Protein AF-A0A947CSK5-F1 (afdb_monomer_lite)

pLDDT: mean 90.1, std 14.59, range [31.58, 98.69]

Structure (mmCIF, N/CA/C/O backbone):
data_AF-A0A947CSK5-F1
#
_entry.id   AF-A0A947CSK5-F1
#
loop_
_atom_site.group_PDB
_atom_site.id
_atom_site.type_symbol
_atom_site.label_atom_id
_atom_site.label_alt_id
_atom_site.label_comp_id
_atom_site.label_asym_id
_atom_site.label_entity_id
_atom_site.label_seq_id
_atom_site.pdbx_PDB_ins_code
_atom_site.Cartn_x
_atom_site.Cartn_y
_atom_site.Cartn_z
_atom_site.occupancy
_atom_site.B_iso_or_equiv
_atom_site.auth_seq_id
_atom_site.auth_comp_id
_atom_site.auth_asym_id
_atom_site.auth_atom_id
_atom_site.pdbx_PDB_model_num
ATOM 1 N N . MET A 1 1 ? 45.688 -22.185 3.862 1.00 49.47 1 MET A N 1
ATOM 2 C CA . MET A 1 1 ? 44.281 -22.221 4.344 1.00 49.47 1 MET A CA 1
ATOM 3 C C . MET A 1 1 ? 43.310 -21.246 3.648 1.00 49.47 1 MET A C 1
ATOM 5 O O . MET A 1 1 ? 42.106 -21.455 3.750 1.00 49.47 1 MET A O 1
ATOM 9 N N . ALA A 1 2 ? 43.760 -20.241 2.880 1.00 45.66 2 ALA A N 1
ATOM 10 C CA . ALA A 1 2 ? 42.870 -19.258 2.234 1.00 45.66 2 ALA A CA 1
ATOM 11 C C . ALA A 1 2 ? 42.032 -19.797 1.045 1.00 45.66 2 ALA A C 1
ATOM 13 O O . ALA A 1 2 ? 40.888 -19.387 0.854 1.00 45.66 2 ALA A O 1
ATOM 14 N N . ARG A 1 3 ? 42.534 -20.786 0.287 1.00 40.56 3 ARG A N 1
ATOM 15 C CA . ARG A 1 3 ? 41.836 -21.337 -0.898 1.00 40.56 3 ARG A CA 1
ATOM 16 C C . ARG A 1 3 ? 40.578 -22.167 -0.572 1.00 40.56 3 ARG A C 1
ATOM 18 O O . ARG A 1 3 ? 39.628 -22.161 -1.351 1.00 40.56 3 ARG A O 1
ATOM 25 N N . LYS A 1 4 ? 40.496 -22.798 0.611 1.00 42.91 4 LYS A N 1
ATOM 26 C CA . LYS A 1 4 ? 39.301 -23.560 1.049 1.00 42.91 4 LYS A CA 1
ATOM 27 C C . LYS A 1 4 ? 38.120 -22.659 1.460 1.00 42.91 4 LYS A C 1
ATOM 29 O O . LYS A 1 4 ? 36.971 -23.075 1.326 1.00 42.91 4 LYS A O 1
ATOM 34 N N . ARG A 1 5 ? 38.365 -21.412 1.895 1.00 40.59 5 ARG A N 1
ATOM 35 C CA . ARG A 1 5 ? 37.300 -20.448 2.257 1.00 40.59 5 ARG A CA 1
ATOM 36 C C . ARG A 1 5 ? 36.593 -19.852 1.032 1.00 40.59 5 ARG A C 1
ATOM 38 O O . ARG A 1 5 ? 35.380 -19.660 1.075 1.00 40.59 5 ARG A O 1
ATOM 45 N N . VAL A 1 6 ? 37.304 -19.650 -0.079 1.00 44.59 6 VAL A N 1
ATOM 46 C CA . VAL A 1 6 ? 36.720 -19.116 -1.327 1.00 44.59 6 VAL A CA 1
ATOM 47 C C . VAL A 1 6 ? 35.801 -20.145 -2.005 1.00 44.59 6 VAL A C 1
ATOM 49 O O . VAL A 1 6 ? 34.700 -19.803 -2.438 1.00 44.59 6 VAL A O 1
ATOM 52 N N . ALA A 1 7 ? 36.176 -21.430 -1.995 1.00 39.31 7 ALA A N 1
ATOM 53 C CA . ALA A 1 7 ? 35.342 -22.510 -2.533 1.00 39.31 7 ALA A CA 1
ATOM 54 C C . ALA A 1 7 ? 34.037 -22.718 -1.735 1.00 39.31 7 ALA A C 1
ATOM 56 O O . ALA A 1 7 ? 32.983 -22.988 -2.315 1.00 39.31 7 ALA A O 1
ATOM 57 N N . ARG A 1 8 ? 34.069 -22.518 -0.408 1.00 36.59 8 ARG A N 1
ATOM 58 C CA . ARG A 1 8 ? 32.885 -22.640 0.463 1.00 36.59 8 ARG A CA 1
ATOM 59 C C . ARG A 1 8 ? 31.902 -21.472 0.275 1.00 36.59 8 ARG A C 1
ATOM 61 O O . ARG A 1 8 ? 30.696 -21.695 0.296 1.00 36.59 8 ARG A O 1
ATOM 68 N N . LYS A 1 9 ? 32.398 -20.263 -0.032 1.00 35.91 9 LYS A N 1
ATOM 69 C CA . LYS A 1 9 ? 31.566 -19.083 -0.353 1.00 35.91 9 LYS A CA 1
ATOM 70 C C . LYS A 1 9 ? 30.902 -19.188 -1.739 1.00 35.91 9 LYS A C 1
ATOM 72 O O . LYS A 1 9 ? 29.755 -18.781 -1.894 1.00 35.91 9 LYS A O 1
ATOM 77 N N . LYS A 1 10 ? 31.562 -19.827 -2.720 1.00 35.56 10 LYS A N 1
ATOM 78 C CA . LYS A 1 10 ? 30.965 -20.144 -4.038 1.00 35.56 10 LYS A CA 1
ATOM 79 C C . LYS A 1 10 ? 29.909 -21.262 -3.972 1.00 35.56 10 LYS A C 1
ATOM 81 O O . LYS A 1 10 ? 28.948 -21.223 -4.731 1.00 35.56 10 LYS A O 1
ATOM 86 N N . ARG A 1 11 ? 30.033 -22.218 -3.038 1.00 31.58 11 ARG A N 1
ATOM 87 C CA . ARG A 1 11 ? 29.024 -23.276 -2.805 1.00 31.58 11 ARG A CA 1
ATOM 88 C C . ARG A 1 11 ? 27.801 -22.807 -2.004 1.00 31.58 11 ARG A C 1
ATOM 90 O O . ARG A 1 11 ? 26.725 -23.359 -2.199 1.00 31.58 11 ARG A O 1
ATOM 97 N N . ALA A 1 12 ? 27.936 -21.775 -1.167 1.00 32.16 12 ALA A N 1
ATOM 98 C CA . ALA A 1 12 ? 26.817 -21.194 -0.417 1.00 32.16 12 ALA A CA 1
ATOM 99 C C . ALA A 1 12 ? 25.883 -20.321 -1.283 1.00 32.16 12 ALA A C 1
ATOM 101 O O . ALA A 1 12 ? 24.703 -20.219 -0.984 1.00 32.16 12 ALA A O 1
ATOM 102 N N . ARG A 1 13 ? 26.365 -19.770 -2.409 1.00 33.94 13 ARG A N 1
ATOM 103 C CA . ARG A 1 13 ? 25.525 -19.067 -3.406 1.00 33.94 13 ARG A CA 1
ATOM 104 C C . ARG A 1 13 ? 24.712 -19.992 -4.325 1.00 33.94 13 ARG A C 1
ATOM 106 O O . ARG A 1 13 ? 23.939 -19.506 -5.136 1.00 33.94 13 ARG A O 1
ATOM 113 N N . ARG A 1 14 ? 24.882 -21.315 -4.216 1.00 34.28 14 ARG A N 1
ATOM 114 C CA . ARG A 1 14 ? 24.189 -22.326 -5.039 1.00 34.28 14 ARG A CA 1
ATOM 115 C C . ARG A 1 14 ? 23.144 -23.146 -4.271 1.00 34.28 14 ARG A C 1
ATOM 117 O O . ARG A 1 14 ? 22.655 -24.141 -4.789 1.00 34.28 14 ARG A O 1
ATOM 124 N N . ARG A 1 15 ? 22.803 -22.759 -3.039 1.00 35.78 15 ARG A N 1
ATOM 125 C CA . ARG A 1 15 ? 21.794 -23.440 -2.212 1.00 35.78 15 ARG A CA 1
ATOM 126 C C . ARG A 1 15 ? 20.769 -22.427 -1.712 1.00 35.78 15 ARG A C 1
ATOM 128 O O . ARG A 1 15 ? 20.881 -21.929 -0.601 1.00 35.78 15 ARG A O 1
ATOM 135 N N . GLY A 1 16 ? 19.825 -22.093 -2.583 1.00 32.97 16 GLY A N 1
ATOM 136 C CA . GLY A 1 16 ? 18.710 -21.193 -2.283 1.00 32.97 16 GLY A CA 1
ATOM 137 C C . GLY A 1 16 ? 17.742 -20.991 -3.450 1.00 32.97 16 GLY A C 1
ATOM 138 O O . GLY A 1 16 ? 17.048 -19.988 -3.478 1.00 32.97 16 GLY A O 1
ATOM 139 N N . GLY A 1 17 ? 17.726 -21.897 -4.432 1.00 33.47 17 GLY A N 1
ATOM 140 C CA . GLY A 1 17 ? 16.740 -21.893 -5.510 1.00 33.47 17 GLY A CA 1
ATOM 141 C C . GLY A 1 17 ? 15.899 -23.151 -5.388 1.00 33.47 17 GLY A C 1
ATOM 142 O O . GLY A 1 17 ? 16.370 -24.227 -5.749 1.00 33.47 17 GLY A O 1
ATOM 143 N N . GLY A 1 18 ? 14.694 -23.030 -4.830 1.00 33.81 18 GLY A N 1
ATOM 144 C CA . GLY A 1 18 ? 13.664 -24.041 -5.039 1.00 33.81 18 GLY A CA 1
ATOM 145 C C . GLY A 1 18 ? 13.437 -24.162 -6.544 1.00 33.81 18 GLY A C 1
ATOM 146 O O . GLY A 1 18 ? 13.226 -23.152 -7.213 1.00 33.81 18 GLY A O 1
ATOM 147 N N . GLY A 1 19 ? 13.579 -25.374 -7.076 1.00 35.03 19 GLY A N 1
ATOM 148 C CA . GLY A 1 19 ? 13.473 -25.680 -8.501 1.00 35.03 19 GLY A CA 1
ATOM 149 C C . GLY A 1 19 ? 12.040 -25.580 -9.015 1.00 35.03 19 GLY A C 1
ATOM 150 O O . GLY A 1 19 ? 11.432 -26.595 -9.326 1.00 35.03 19 GLY A O 1
ATOM 151 N N . GLY A 1 20 ? 11.507 -24.364 -9.095 1.00 56.19 20 GLY A N 1
ATOM 152 C CA . GLY A 1 20 ? 10.358 -24.038 -9.932 1.00 56.19 20 GLY A CA 1
ATOM 153 C C . GLY A 1 20 ? 10.843 -23.377 -11.219 1.00 56.19 20 GLY A C 1
ATOM 154 O O . GLY A 1 20 ? 11.788 -22.588 -11.176 1.00 56.19 20 GLY A O 1
ATOM 155 N N . SER A 1 21 ? 10.211 -23.689 -12.354 1.00 74.88 21 SER A N 1
ATOM 156 C CA . SER A 1 21 ? 10.430 -22.965 -13.617 1.00 74.88 21 SER A CA 1
ATOM 157 C C . SER A 1 21 ? 10.308 -21.449 -13.410 1.00 74.88 21 SER A C 1
ATOM 159 O O . SER A 1 21 ? 9.549 -21.006 -12.537 1.00 74.88 21 SER A O 1
ATOM 161 N N . ALA A 1 22 ? 11.051 -20.662 -14.197 1.00 89.50 22 ALA A N 1
ATOM 162 C CA . ALA A 1 22 ? 10.878 -19.211 -14.246 1.00 89.50 22 ALA A CA 1
ATOM 163 C C . ALA A 1 22 ? 9.410 -18.880 -14.557 1.00 89.50 22 ALA A C 1
ATOM 165 O O . ALA A 1 22 ? 8.772 -19.592 -15.332 1.00 89.50 22 ALA A O 1
ATOM 166 N N . VAL A 1 23 ? 8.882 -17.845 -13.902 1.00 94.38 23 VAL A N 1
ATOM 167 C CA . VAL A 1 23 ? 7.503 -17.386 -14.128 1.00 94.38 23 VAL A CA 1
ATOM 168 C C . VAL A 1 23 ? 7.559 -16.349 -15.236 1.00 94.38 23 VAL A C 1
ATOM 170 O O . VAL A 1 23 ? 8.368 -15.431 -15.160 1.00 94.38 23 VAL A O 1
ATOM 173 N N . THR A 1 24 ? 6.711 -16.492 -16.244 1.00 95.25 24 THR A N 1
ATOM 174 C CA . THR A 1 24 ? 6.569 -15.517 -17.331 1.00 95.25 24 THR A CA 1
ATOM 175 C C . THR A 1 24 ? 5.371 -14.603 -17.089 1.00 95.25 24 THR A C 1
ATOM 177 O O . THR A 1 24 ? 4.446 -14.942 -16.347 1.00 95.25 24 THR A O 1
ATOM 180 N N . PHE A 1 25 ? 5.328 -13.448 -17.750 1.00 95.69 25 PHE A N 1
ATOM 181 C CA . PHE A 1 25 ? 4.142 -12.599 -17.756 1.00 95.69 25 PHE A CA 1
ATOM 182 C C . PHE A 1 25 ? 2.936 -13.324 -18.368 1.00 95.69 25 PHE A C 1
ATOM 184 O O . PHE A 1 25 ? 1.813 -13.150 -17.901 1.00 95.69 25 PHE A O 1
ATOM 191 N N . ALA A 1 26 ? 3.160 -14.193 -19.359 1.00 95.12 26 ALA A N 1
ATOM 192 C CA . ALA A 1 26 ? 2.112 -15.025 -19.941 1.00 95.12 26 ALA A CA 1
ATOM 193 C C . ALA A 1 26 ? 1.508 -16.011 -18.921 1.00 95.12 26 ALA A C 1
ATOM 195 O O . ALA A 1 26 ? 0.300 -16.234 -18.942 1.00 95.12 26 ALA A O 1
ATOM 196 N N . ASP A 1 27 ? 2.303 -16.554 -17.988 1.00 96.06 27 ASP A N 1
ATOM 197 C CA . ASP A 1 27 ? 1.777 -17.365 -16.876 1.00 96.06 27 ASP A CA 1
ATOM 198 C C . ASP A 1 27 ? 0.847 -16.550 -15.970 1.00 96.06 27 ASP A C 1
ATOM 200 O O . ASP A 1 27 ? -0.186 -17.056 -15.541 1.00 96.06 27 ASP A O 1
ATOM 204 N N . ILE A 1 28 ? 1.186 -15.282 -15.706 1.00 97.38 28 ILE A N 1
ATOM 205 C CA . ILE A 1 28 ? 0.352 -14.372 -14.906 1.00 97.38 28 ILE A CA 1
ATOM 206 C C . ILE A 1 28 ? -0.961 -14.070 -15.628 1.00 97.38 28 ILE A C 1
ATOM 208 O O . ILE A 1 28 ? -2.015 -14.127 -15.003 1.00 97.38 28 ILE A O 1
ATOM 212 N N . VAL A 1 29 ? -0.911 -13.776 -16.931 1.00 96.94 29 VAL A N 1
ATOM 213 C CA . VAL A 1 29 ? -2.115 -13.510 -17.734 1.00 96.94 29 VAL A CA 1
ATOM 214 C C . VAL A 1 29 ? -3.020 -14.740 -17.773 1.00 96.94 29 VAL A C 1
ATOM 216 O O . VAL A 1 29 ? -4.198 -14.624 -17.456 1.00 96.94 29 VAL A O 1
ATOM 219 N N . ARG A 1 30 ? -2.474 -15.934 -18.037 1.00 97.25 30 ARG A N 1
ATOM 220 C CA . ARG A 1 30 ? -3.254 -17.183 -18.001 1.00 97.25 30 ARG A CA 1
ATOM 221 C C . ARG A 1 30 ? -3.880 -17.433 -16.629 1.00 97.25 30 ARG A C 1
ATOM 223 O O . ARG A 1 30 ? -5.050 -17.789 -16.544 1.00 97.25 30 ARG A O 1
ATOM 230 N N . ALA A 1 31 ? -3.113 -17.233 -15.556 1.00 97.38 31 ALA A N 1
ATOM 231 C CA . ALA A 1 31 ? -3.606 -17.385 -14.190 1.00 97.38 31 ALA A CA 1
ATOM 232 C C . ALA A 1 31 ? -4.709 -16.370 -13.854 1.00 97.38 31 ALA A C 1
ATOM 234 O O . ALA A 1 31 ? -5.635 -16.697 -13.116 1.00 97.38 31 ALA A O 1
ATOM 235 N N . LEU A 1 32 ? -4.630 -15.155 -14.396 1.00 96.38 32 LEU A N 1
ATOM 236 C CA . LEU A 1 32 ? -5.664 -14.135 -14.260 1.00 96.38 32 LEU A CA 1
ATOM 237 C C . LEU A 1 32 ? -6.945 -14.533 -15.007 1.00 96.38 32 LEU A C 1
ATOM 239 O O . LEU A 1 32 ? -8.019 -14.531 -14.408 1.00 96.38 32 LEU A O 1
ATOM 243 N N . GLU A 1 33 ? -6.828 -14.927 -16.277 1.00 95.69 33 GLU A N 1
ATOM 244 C CA . GLU A 1 33 ? -7.950 -15.361 -17.123 1.00 95.69 33 GLU A CA 1
ATOM 245 C C . GLU A 1 33 ? -8.691 -16.561 -16.524 1.00 95.69 33 GLU A C 1
ATOM 247 O O . GLU A 1 33 ? -9.921 -16.608 -16.530 1.00 95.69 33 GLU A O 1
ATOM 252 N N . SER A 1 34 ? -7.953 -17.511 -15.945 1.00 96.81 34 SER A N 1
ATOM 253 C CA . SER A 1 34 ? -8.526 -18.698 -15.310 1.00 96.81 34 SER A CA 1
ATOM 254 C C . SER A 1 34 ? -8.931 -18.486 -13.846 1.00 96.81 34 SER A C 1
ATOM 256 O O . SER A 1 34 ? -9.287 -19.461 -13.184 1.00 96.81 34 SER A O 1
ATOM 258 N N . ARG A 1 35 ? -8.803 -17.264 -13.304 1.00 96.38 35 ARG A N 1
ATOM 259 C CA . ARG A 1 35 ? -8.987 -16.945 -11.873 1.00 96.38 35 ARG A CA 1
ATOM 260 C C . ARG A 1 35 ? -8.258 -17.919 -10.934 1.00 96.38 35 ARG A C 1
ATOM 262 O O . ARG A 1 35 ? -8.797 -18.364 -9.921 1.00 96.38 35 ARG A O 1
ATOM 269 N N . SER A 1 36 ? -7.027 -18.279 -11.294 1.00 96.69 36 SER A N 1
ATOM 270 C CA . SER A 1 36 ? -6.221 -19.266 -10.577 1.00 96.69 36 SER A CA 1
ATOM 271 C C . SER A 1 36 ? -5.963 -18.840 -9.124 1.00 96.69 36 SER A C 1
ATOM 273 O O . SER A 1 36 ? -5.587 -17.685 -8.888 1.00 96.69 36 SER A O 1
ATOM 275 N N . PRO A 1 37 ? -6.077 -19.761 -8.146 1.00 95.06 37 PRO A N 1
ATOM 276 C CA . PRO A 1 37 ? -5.690 -19.487 -6.761 1.00 95.06 37 PRO A CA 1
ATOM 277 C C . PRO A 1 37 ? -4.190 -19.175 -6.617 1.00 95.06 37 PRO A C 1
ATOM 279 O O . PRO A 1 37 ? -3.797 -18.484 -5.679 1.00 95.06 37 PRO A O 1
ATOM 282 N N . ASP A 1 38 ? -3.358 -19.605 -7.571 1.00 95.94 38 ASP A N 1
ATOM 283 C CA . ASP A 1 38 ? -1.902 -19.421 -7.534 1.00 95.94 38 ASP A CA 1
ATOM 284 C C . ASP A 1 38 ? -1.446 -18.042 -8.039 1.00 95.94 38 ASP A C 1
ATOM 286 O O . ASP A 1 38 ? -0.255 -17.725 -7.985 1.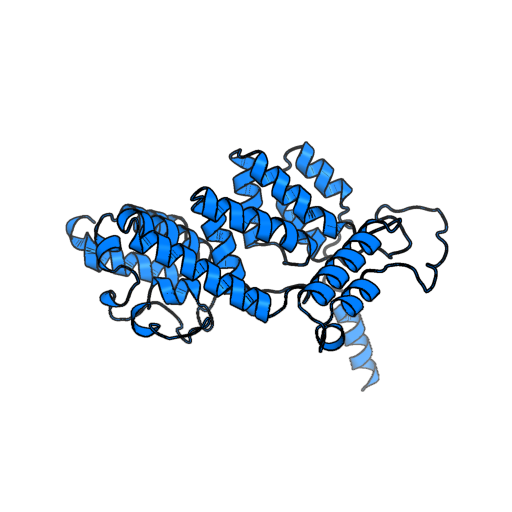00 95.94 38 ASP A O 1
ATOM 290 N N . LEU A 1 39 ? -2.362 -17.199 -8.540 1.00 97.69 39 LEU A N 1
ATOM 291 C CA . LEU A 1 39 ? -2.032 -15.908 -9.158 1.00 97.69 39 LEU A CA 1
ATOM 292 C C . LEU A 1 39 ? -1.163 -15.024 -8.250 1.00 97.69 39 LEU A C 1
ATOM 294 O O . LEU A 1 39 ? -0.181 -14.431 -8.703 1.00 97.69 39 LEU A O 1
ATOM 298 N N . VAL A 1 40 ? -1.498 -14.957 -6.959 1.00 97.88 40 VAL A N 1
ATOM 299 C CA . VAL A 1 40 ? -0.752 -14.154 -5.980 1.00 97.88 40 VAL A CA 1
ATOM 300 C C . VAL A 1 40 ? 0.686 -14.658 -5.853 1.00 97.88 40 VAL A C 1
ATOM 302 O O . VAL A 1 40 ? 1.629 -13.868 -5.918 1.00 97.88 40 VAL A O 1
ATOM 305 N N . ASP A 1 41 ? 0.868 -15.971 -5.718 1.00 97.62 41 ASP A N 1
ATOM 306 C CA . ASP A 1 41 ? 2.184 -16.588 -5.555 1.00 97.62 41 ASP A CA 1
ATOM 307 C C . ASP A 1 41 ? 3.031 -16.460 -6.824 1.00 97.62 41 ASP A C 1
ATOM 309 O O . ASP A 1 41 ? 4.237 -16.202 -6.741 1.00 97.62 41 ASP A O 1
ATOM 313 N N . LEU A 1 42 ? 2.405 -16.565 -8.000 1.00 97.62 42 LEU A N 1
ATOM 314 C CA . LEU A 1 42 ? 3.049 -16.303 -9.285 1.00 97.62 42 LEU A CA 1
ATOM 315 C C . LEU A 1 42 ? 3.550 -14.860 -9.365 1.00 97.62 42 LEU A C 1
ATOM 317 O O . LEU A 1 42 ? 4.726 -14.655 -9.661 1.00 97.62 42 LEU A O 1
ATOM 321 N N . ILE A 1 43 ? 2.719 -13.868 -9.025 1.00 97.31 43 ILE A N 1
ATOM 322 C CA . ILE A 1 43 ? 3.122 -12.453 -9.020 1.00 97.31 43 ILE A CA 1
ATOM 323 C C . ILE A 1 43 ? 4.250 -12.210 -8.014 1.00 97.31 43 ILE A C 1
ATOM 325 O O . ILE A 1 43 ? 5.245 -11.576 -8.363 1.00 97.31 43 ILE A O 1
ATOM 329 N N . CYS A 1 44 ? 4.144 -12.733 -6.787 1.00 96.19 44 CYS A N 1
ATOM 330 C CA . CYS A 1 44 ? 5.194 -12.600 -5.775 1.00 96.19 44 CYS A CA 1
ATOM 331 C C . CYS A 1 44 ? 6.529 -13.192 -6.250 1.00 96.19 44 CYS A C 1
ATOM 333 O O . CYS A 1 44 ? 7.570 -12.556 -6.089 1.00 96.19 44 CYS A O 1
ATOM 335 N N . ARG A 1 45 ? 6.514 -14.378 -6.871 1.00 96.06 45 ARG A N 1
ATOM 336 C CA . ARG A 1 45 ? 7.717 -14.991 -7.455 1.00 96.06 45 ARG A CA 1
ATOM 337 C C . ARG A 1 45 ? 8.245 -14.194 -8.636 1.00 96.06 45 ARG A C 1
ATOM 339 O O . ARG A 1 45 ? 9.457 -14.121 -8.817 1.00 96.06 45 ARG A O 1
ATOM 346 N N . TYR A 1 46 ? 7.361 -13.645 -9.456 1.00 95.81 46 TYR A N 1
ATOM 347 C CA . TYR A 1 46 ? 7.717 -12.913 -10.661 1.00 95.81 46 TYR A CA 1
ATOM 348 C C . TYR A 1 46 ? 8.451 -11.609 -10.342 1.00 95.81 46 TYR A C 1
ATOM 350 O O . TYR A 1 46 ? 9.509 -11.344 -10.900 1.00 95.81 46 TYR A O 1
ATOM 358 N N . VAL A 1 47 ? 7.974 -10.836 -9.361 1.00 94.56 47 VAL A N 1
ATOM 359 C CA . VAL A 1 47 ? 8.622 -9.567 -8.974 1.00 94.56 47 VAL A CA 1
ATOM 360 C C . VAL A 1 47 ? 9.960 -9.733 -8.241 1.00 94.56 47 VAL A C 1
ATOM 362 O O . VAL A 1 47 ? 10.690 -8.755 -8.070 1.00 94.56 47 VAL A O 1
ATOM 365 N N . GLU A 1 48 ? 10.289 -10.946 -7.795 1.00 93.12 48 GLU A N 1
ATOM 366 C CA . GLU A 1 48 ? 11.607 -11.278 -7.236 1.00 93.12 48 GLU A CA 1
ATOM 367 C C . GLU A 1 48 ? 12.602 -11.769 -8.297 1.00 93.12 48 GLU A C 1
ATOM 369 O O . GLU A 1 48 ? 13.810 -11.792 -8.042 1.00 93.12 48 GLU A O 1
ATOM 374 N N . GLN A 1 49 ? 12.123 -12.147 -9.486 1.00 92.25 49 GLN A N 1
ATOM 375 C CA . GLN A 1 49 ? 12.978 -12.523 -10.608 1.00 92.25 49 GLN A CA 1
ATOM 376 C C . GLN A 1 49 ? 13.626 -11.28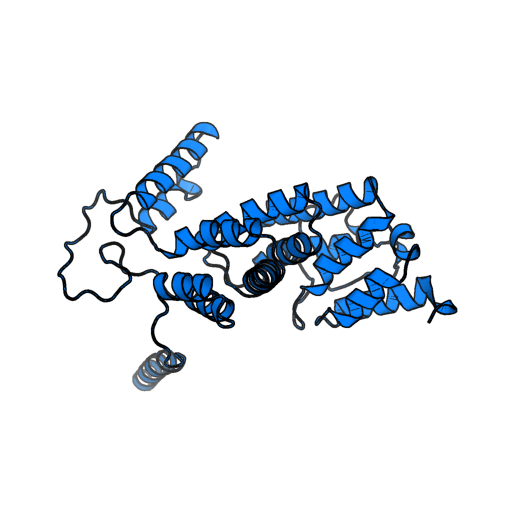3 -11.235 1.00 92.25 49 GLN A C 1
ATOM 378 O O . GLN A 1 49 ? 13.159 -10.153 -11.094 1.00 92.25 49 GLN A O 1
ATOM 383 N N . SER A 1 50 ? 14.759 -11.495 -11.905 1.00 90.25 50 SER A N 1
ATOM 384 C CA . SER A 1 50 ? 15.352 -10.454 -12.747 1.00 90.25 50 SER A CA 1
ATOM 385 C C . SER A 1 50 ? 14.570 -10.356 -14.052 1.00 90.25 50 SER A C 1
ATOM 387 O O . SER A 1 50 ? 14.095 -11.375 -14.548 1.00 90.25 50 SER A O 1
ATOM 389 N N . ASP A 1 51 ? 14.475 -9.147 -14.606 1.00 89.69 51 ASP A N 1
ATOM 390 C CA . ASP A 1 51 ? 13.914 -8.951 -15.943 1.00 89.69 51 ASP A CA 1
ATOM 391 C C . ASP A 1 51 ? 14.694 -9.786 -16.984 1.00 89.69 51 ASP A C 1
ATOM 393 O O . ASP A 1 51 ? 15.905 -9.998 -16.811 1.00 89.69 51 ASP A O 1
ATOM 397 N N . PRO A 1 52 ? 14.036 -10.254 -18.064 1.00 89.44 52 PRO A N 1
ATOM 398 C CA . PRO A 1 52 ? 14.734 -10.862 -19.192 1.00 89.44 52 PRO A CA 1
ATOM 399 C C . PRO A 1 52 ? 15.725 -9.871 -19.821 1.00 89.44 52 PRO A C 1
ATOM 401 O O . PRO A 1 52 ? 15.667 -8.661 -19.586 1.00 89.44 52 PRO A O 1
ATOM 404 N N . ALA A 1 53 ? 16.649 -10.388 -20.634 1.00 87.44 53 ALA A N 1
ATOM 405 C CA . ALA A 1 53 ? 17.563 -9.534 -21.384 1.00 87.44 53 ALA A CA 1
ATOM 406 C C . ALA A 1 53 ? 16.766 -8.574 -22.281 1.00 87.44 53 ALA A C 1
ATOM 408 O O . ALA A 1 53 ? 15.843 -8.992 -22.970 1.00 87.44 53 ALA A O 1
ATOM 409 N N . GLU A 1 54 ? 17.143 -7.297 -22.294 1.00 87.19 54 GLU A N 1
ATOM 410 C CA . GLU A 1 54 ? 16.368 -6.219 -22.932 1.00 87.19 54 GLU A CA 1
ATOM 411 C C . GLU A 1 54 ? 16.251 -6.360 -24.459 1.00 87.19 54 GLU A C 1
ATOM 413 O O . GLU A 1 54 ? 15.408 -5.723 -25.084 1.00 87.19 54 GLU A O 1
ATOM 418 N N . ASN A 1 55 ? 17.098 -7.193 -25.066 1.00 86.81 55 ASN A N 1
ATOM 419 C CA . ASN A 1 55 ? 17.096 -7.481 -26.494 1.00 86.81 55 ASN A CA 1
ATOM 420 C C . ASN A 1 55 ? 16.333 -8.762 -26.858 1.00 86.81 55 ASN A C 1
ATOM 422 O O . ASN A 1 55 ? 16.328 -9.142 -28.024 1.00 86.81 55 ASN A O 1
ATOM 426 N N . LYS A 1 56 ? 15.727 -9.447 -25.882 1.00 86.94 56 LYS A N 1
ATOM 427 C CA . LYS A 1 56 ? 15.075 -10.745 -26.078 1.00 86.94 56 LYS A CA 1
ATOM 428 C C . LYS A 1 56 ? 13.650 -10.737 -25.532 1.00 86.94 56 LYS A C 1
ATOM 430 O O . LYS A 1 56 ? 13.379 -10.062 -24.536 1.00 86.94 56 LYS A O 1
ATOM 435 N N . PRO A 1 57 ? 12.743 -11.522 -26.133 1.00 86.94 57 PRO A N 1
ATOM 436 C CA . PRO A 1 57 ? 11.461 -11.801 -25.515 1.00 86.94 57 PRO A CA 1
ATOM 437 C C . PRO A 1 57 ? 11.658 -12.542 -24.188 1.00 86.94 57 PRO A C 1
ATOM 439 O O . PRO A 1 57 ? 12.693 -13.153 -23.919 1.00 86.94 57 PRO A O 1
ATOM 442 N N . GLU A 1 58 ? 10.631 -12.482 -23.349 1.00 88.75 58 GLU A N 1
ATOM 443 C CA . GLU A 1 58 ? 10.610 -13.194 -22.073 1.00 88.75 58 GLU A CA 1
ATOM 444 C C . GLU A 1 58 ? 10.483 -14.710 -22.250 1.00 88.75 58 GLU A C 1
ATOM 446 O O . GLU A 1 58 ? 11.069 -15.479 -21.487 1.00 88.75 58 GLU A O 1
ATOM 451 N N . GLU A 1 59 ? 9.730 -15.140 -23.264 1.00 84.25 59 GLU A N 1
ATOM 452 C CA . GLU A 1 59 ? 9.584 -16.553 -23.584 1.00 84.25 59 GLU A CA 1
ATOM 453 C C . GLU A 1 59 ? 10.861 -17.106 -24.238 1.00 84.25 59 GLU A C 1
ATOM 455 O O . GLU A 1 59 ? 11.505 -16.410 -25.032 1.00 84.25 59 GLU A O 1
ATOM 460 N N . PRO A 1 60 ? 11.245 -18.364 -23.943 1.00 76.81 60 PRO A N 1
ATOM 461 C CA . PRO A 1 60 ? 12.422 -18.971 -24.544 1.00 76.81 60 PRO A CA 1
ATOM 462 C C . PRO A 1 60 ? 12.277 -19.060 -26.067 1.00 76.81 60 PRO A C 1
ATOM 464 O O . PRO A 1 60 ? 11.483 -19.846 -26.577 1.00 76.81 60 PRO A O 1
ATOM 467 N N . SER A 1 61 ? 13.095 -18.302 -26.795 1.00 79.25 61 SER A N 1
ATOM 468 C CA . SER A 1 61 ? 13.218 -18.408 -28.249 1.00 79.25 61 SER A CA 1
ATOM 469 C C . SER A 1 61 ? 14.581 -18.989 -28.630 1.00 79.25 61 SER A C 1
ATOM 471 O O . SER A 1 61 ? 15.590 -18.747 -27.962 1.00 79.25 61 SER A O 1
ATOM 473 N N . ARG A 1 62 ? 14.599 -19.793 -29.701 1.00 80.19 62 ARG A N 1
ATOM 474 C CA . ARG A 1 62 ? 15.831 -20.297 -30.334 1.00 80.19 62 ARG A CA 1
ATOM 475 C C . ARG A 1 62 ? 16.414 -19.308 -31.343 1.00 80.19 62 ARG A C 1
ATOM 477 O O . ARG A 1 62 ? 17.489 -19.567 -31.872 1.00 80.19 62 ARG A O 1
ATOM 484 N N . GLU A 1 63 ? 15.697 -18.226 -31.625 1.00 83.12 63 GLU A N 1
ATOM 485 C CA . GLU A 1 63 ? 16.137 -17.189 -32.548 1.00 83.12 63 GLU A CA 1
ATOM 486 C C . GLU A 1 63 ? 17.323 -16.416 -31.966 1.00 83.12 63 GLU A C 1
ATOM 488 O O . GLU A 1 63 ? 17.427 -16.182 -30.756 1.00 83.12 63 GLU A O 1
ATOM 493 N N . GLU A 1 64 ? 18.233 -16.020 -32.849 1.00 81.31 64 GLU A N 1
ATOM 494 C CA . GLU A 1 64 ? 19.314 -15.114 -32.499 1.00 81.31 64 GLU A CA 1
ATOM 495 C C . GLU A 1 64 ? 18.791 -13.681 -32.541 1.00 81.31 64 GLU A C 1
ATOM 497 O O . GLU A 1 64 ? 18.256 -13.224 -33.549 1.00 81.31 64 GLU A O 1
ATOM 502 N N . PHE A 1 65 ? 18.952 -12.970 -31.427 1.00 84.25 65 PHE A N 1
ATOM 503 C CA . PHE A 1 65 ? 18.555 -11.573 -31.315 1.00 84.25 65 PHE A CA 1
ATOM 504 C C . PHE A 1 65 ? 19.799 -10.695 -31.402 1.00 84.25 65 PHE A C 1
ATOM 506 O O . PHE A 1 65 ? 20.737 -10.928 -30.627 1.00 84.25 65 PHE A O 1
ATOM 513 N N . PRO A 1 66 ? 19.821 -9.696 -32.305 1.00 84.88 66 PRO A N 1
ATOM 514 C CA . PRO A 1 66 ? 20.952 -8.790 -32.420 1.00 84.88 66 PRO A CA 1
ATOM 515 C C . PRO A 1 66 ? 21.176 -8.024 -31.111 1.00 84.88 66 PRO A C 1
ATOM 517 O O . PRO A 1 66 ? 20.284 -7.901 -30.260 1.00 84.88 66 PRO A O 1
ATOM 520 N N . GLU A 1 67 ? 22.393 -7.515 -30.935 1.00 86.44 67 GLU A N 1
ATOM 521 C CA . GLU A 1 67 ? 22.680 -6.582 -29.849 1.00 86.44 67 GLU A CA 1
ATOM 522 C C . GLU A 1 67 ? 21.864 -5.297 -30.030 1.00 86.44 67 GLU A C 1
ATOM 524 O O . GLU A 1 67 ? 21.550 -4.886 -31.151 1.00 86.44 67 GLU A O 1
ATOM 529 N N . LEU A 1 68 ? 21.479 -4.680 -28.912 1.00 88.50 68 LEU A N 1
ATOM 530 C CA . LEU A 1 68 ? 20.754 -3.417 -28.964 1.00 88.50 68 LEU A CA 1
ATOM 531 C C . LEU A 1 68 ? 21.683 -2.310 -29.471 1.00 88.50 68 LEU A C 1
ATOM 533 O O . LEU A 1 68 ? 22.819 -2.229 -29.003 1.00 88.50 68 LEU A O 1
ATOM 537 N N . PRO A 1 69 ? 21.194 -1.426 -30.356 1.00 89.25 69 PRO A N 1
ATOM 538 C CA . PRO A 1 69 ? 21.889 -0.188 -30.680 1.00 89.25 69 PRO A CA 1
ATOM 539 C C . PRO A 1 69 ? 22.214 0.632 -29.423 1.00 89.25 69 PRO A C 1
ATOM 541 O O . PRO A 1 69 ? 21.436 0.639 -28.466 1.00 89.25 69 PRO A O 1
ATOM 544 N N . ASP A 1 70 ? 23.313 1.389 -29.444 1.00 85.62 70 ASP A N 1
ATOM 545 C CA . ASP A 1 70 ? 23.744 2.232 -28.313 1.00 85.62 70 ASP A CA 1
ATOM 546 C C . ASP A 1 70 ? 22.686 3.274 -27.894 1.00 85.62 70 ASP A C 1
ATOM 548 O O . ASP A 1 70 ? 22.594 3.694 -26.734 1.00 85.62 70 ASP A O 1
ATOM 552 N N . ASP A 1 71 ? 21.853 3.711 -28.839 1.00 89.12 71 ASP A N 1
ATOM 553 C CA . ASP A 1 71 ? 20.788 4.678 -28.611 1.00 89.12 71 ASP A CA 1
ATOM 554 C C . ASP A 1 71 ? 19.464 4.041 -28.150 1.00 89.12 71 ASP A C 1
ATOM 556 O O . ASP A 1 71 ? 18.554 4.776 -27.741 1.00 89.12 71 ASP A O 1
ATOM 560 N N . ALA A 1 72 ? 19.374 2.708 -28.088 1.00 90.69 72 ALA A N 1
ATOM 561 C CA . ALA A 1 72 ? 18.176 1.997 -27.662 1.00 90.69 72 ALA A CA 1
ATOM 562 C C . ALA A 1 72 ? 17.734 2.388 -26.243 1.00 90.69 72 ALA A C 1
ATOM 564 O O . ALA A 1 72 ? 18.534 2.668 -25.340 1.00 90.69 72 ALA A O 1
ATOM 565 N N . TRP A 1 73 ? 16.418 2.416 -26.032 1.00 93.69 73 TRP A N 1
ATOM 566 C CA . TRP A 1 73 ? 15.848 2.671 -24.715 1.00 93.69 73 TRP A CA 1
ATOM 567 C C . TRP A 1 73 ? 15.795 1.398 -23.885 1.00 93.69 73 TRP A C 1
ATOM 569 O O . TRP A 1 73 ? 15.018 0.489 -24.152 1.00 93.69 73 TRP A O 1
ATOM 579 N N . THR A 1 74 ? 16.611 1.390 -22.838 1.00 93.81 74 THR A N 1
ATOM 580 C CA . THR A 1 74 ? 16.755 0.298 -21.877 1.00 93.81 74 THR A CA 1
ATOM 581 C C . THR A 1 74 ? 16.220 0.693 -20.506 1.00 93.81 74 THR A C 1
ATOM 583 O O . THR A 1 74 ? 16.035 1.879 -20.202 1.00 93.81 74 THR A O 1
ATOM 586 N N . LEU A 1 75 ? 16.001 -0.285 -19.626 1.00 91.25 75 LEU A N 1
ATOM 587 C CA . LEU A 1 75 ? 15.631 -0.017 -18.240 1.00 91.25 75 LEU A CA 1
ATOM 588 C C . LEU A 1 75 ? 16.754 0.735 -17.517 1.00 91.25 75 LEU A C 1
ATOM 590 O O . LEU A 1 75 ? 16.484 1.635 -16.719 1.00 91.25 75 LEU A O 1
ATOM 594 N N . SER A 1 76 ? 18.011 0.398 -17.815 1.00 91.19 76 SER A N 1
ATOM 595 C CA . SER A 1 76 ? 19.178 1.120 -17.296 1.00 91.19 76 SER A CA 1
ATOM 596 C C . SER A 1 76 ? 19.179 2.588 -17.742 1.00 91.19 76 SER A C 1
ATOM 598 O O . SER A 1 76 ? 19.299 3.495 -16.912 1.00 91.19 76 SER A O 1
ATOM 600 N N . LYS A 1 77 ? 18.941 2.846 -19.036 1.00 93.88 77 LYS A N 1
ATOM 601 C CA . LYS A 1 77 ? 18.856 4.205 -19.590 1.00 93.88 77 LYS A CA 1
ATOM 602 C C . LYS A 1 77 ? 17.696 4.991 -18.991 1.00 93.88 77 LYS A C 1
ATOM 604 O O . LYS A 1 77 ? 17.880 6.152 -18.636 1.00 93.88 77 LYS A O 1
ATOM 609 N N . LEU A 1 78 ? 16.540 4.357 -18.782 1.00 94.50 78 LEU A N 1
ATOM 610 C CA . LEU A 1 78 ? 15.422 4.964 -18.061 1.00 94.50 78 LEU A CA 1
ATOM 611 C C . LEU A 1 78 ? 15.818 5.355 -16.632 1.00 94.50 78 LEU A C 1
ATOM 613 O O . LEU A 1 78 ? 15.578 6.494 -16.237 1.00 94.50 78 LEU A O 1
ATOM 617 N N . ARG A 1 79 ? 16.433 4.445 -15.861 1.00 92.69 79 ARG A N 1
ATOM 618 C CA . ARG A 1 79 ? 16.895 4.732 -14.490 1.00 92.69 79 ARG A CA 1
ATOM 619 C C . ARG A 1 79 ? 17.835 5.922 -14.450 1.00 92.69 79 ARG A C 1
ATOM 621 O O . ARG A 1 79 ? 17.651 6.789 -13.603 1.00 92.69 79 ARG A O 1
ATOM 628 N N . SER A 1 80 ? 18.795 5.972 -15.368 1.00 92.94 80 SER A N 1
ATOM 629 C CA . SER A 1 80 ? 19.701 7.109 -15.499 1.00 92.94 80 SER A CA 1
ATOM 630 C C . SER A 1 80 ? 18.925 8.388 -15.828 1.00 92.94 80 SER A C 1
ATOM 632 O O . SER A 1 80 ? 19.023 9.374 -15.102 1.00 92.94 80 SER A O 1
ATOM 634 N N . ALA A 1 81 ? 18.059 8.358 -16.843 1.00 92.88 81 ALA A N 1
ATOM 635 C CA . ALA A 1 81 ? 17.302 9.524 -17.296 1.00 92.88 81 ALA A CA 1
ATOM 636 C C . ALA A 1 81 ? 16.397 10.137 -16.217 1.00 92.88 81 ALA A C 1
ATOM 638 O O . ALA A 1 81 ? 16.176 11.343 -16.240 1.00 92.88 81 ALA A O 1
ATOM 639 N N . VAL A 1 82 ? 15.876 9.340 -15.277 1.00 92.50 82 VAL A N 1
ATOM 640 C CA . VAL A 1 82 ? 15.006 9.821 -14.184 1.00 92.50 82 VAL A CA 1
ATOM 641 C C . VAL A 1 82 ? 15.724 9.963 -12.841 1.00 92.50 82 VAL A C 1
ATOM 643 O O . VAL A 1 82 ? 15.078 10.290 -11.840 1.00 92.50 82 VAL A O 1
ATOM 646 N N . ALA A 1 83 ? 17.034 9.711 -12.799 1.00 90.75 83 ALA A N 1
ATOM 647 C CA . ALA A 1 83 ? 17.829 9.826 -11.587 1.00 90.75 83 ALA A CA 1
ATOM 648 C C . ALA A 1 83 ? 17.880 11.277 -11.094 1.00 90.75 83 ALA A C 1
ATOM 650 O O . ALA A 1 83 ? 17.937 12.219 -11.881 1.00 90.75 83 ALA A O 1
ATOM 651 N N . GLU A 1 84 ? 17.904 11.449 -9.773 1.00 86.69 84 GLU A N 1
ATOM 652 C CA . GLU A 1 84 ? 17.842 12.761 -9.119 1.00 86.69 84 GLU A CA 1
ATOM 653 C C . GLU A 1 84 ? 18.924 13.729 -9.614 1.00 86.69 84 GLU A C 1
ATOM 655 O O . GLU A 1 84 ? 18.609 14.865 -9.957 1.00 86.69 84 GLU A O 1
ATOM 660 N N . HIS A 1 85 ? 20.167 13.259 -9.758 1.00 88.75 85 HIS A N 1
ATOM 661 C CA . HIS A 1 85 ? 21.279 14.075 -10.255 1.00 88.75 85 HIS A CA 1
ATOM 662 C C . HIS A 1 85 ? 21.055 14.590 -11.687 1.00 88.75 85 HIS A C 1
ATOM 664 O O . HIS A 1 85 ? 21.425 15.718 -11.987 1.00 88.75 85 HIS A O 1
ATOM 670 N N . ASN A 1 86 ? 20.394 13.813 -12.552 1.00 90.19 86 ASN A N 1
ATOM 671 C CA . ASN A 1 86 ? 20.080 14.225 -13.925 1.00 90.19 86 ASN A CA 1
ATOM 672 C C . ASN A 1 86 ? 18.862 15.153 -14.007 1.00 90.19 86 ASN A C 1
ATOM 674 O O . ASN A 1 86 ? 18.624 15.777 -15.043 1.00 90.19 86 ASN A O 1
ATOM 678 N N . MET A 1 87 ? 18.065 15.220 -12.939 1.00 91.12 87 MET A N 1
ATOM 679 C CA . MET A 1 87 ? 16.933 16.139 -12.805 1.00 91.12 87 MET A CA 1
ATOM 680 C C . MET A 1 87 ? 17.314 17.439 -12.093 1.00 91.12 87 MET A C 1
ATOM 682 O O . MET A 1 87 ? 16.504 18.362 -12.053 1.00 91.12 87 MET A O 1
ATOM 686 N N . TRP A 1 88 ? 18.514 17.519 -11.517 1.00 89.94 88 TRP A N 1
ATOM 687 C CA . TRP A 1 88 ? 18.958 18.694 -10.783 1.00 89.94 88 TRP A CA 1
ATOM 688 C C . TRP A 1 88 ? 19.038 19.920 -11.702 1.00 89.94 88 TRP A C 1
ATOM 690 O O . TRP A 1 88 ? 19.531 19.837 -12.824 1.00 89.94 88 TRP A O 1
ATOM 700 N N . GLY A 1 89 ? 18.501 21.050 -11.235 1.00 90.88 89 GLY A N 1
ATOM 701 C CA . GLY A 1 89 ? 18.439 22.302 -11.996 1.00 90.88 89 GLY A CA 1
ATOM 702 C C . GLY A 1 89 ? 17.342 22.373 -13.066 1.00 90.88 89 GLY A C 1
ATOM 703 O O . GLY A 1 89 ? 17.120 23.453 -13.605 1.00 90.88 89 GLY A O 1
ATOM 704 N N . LYS A 1 90 ? 16.624 21.276 -13.351 1.00 92.88 90 LYS A N 1
ATOM 705 C CA . LYS A 1 90 ? 15.477 21.294 -14.272 1.00 92.88 90 LYS A CA 1
ATOM 706 C C . LYS A 1 90 ? 14.244 21.897 -13.607 1.00 92.88 90 LYS A C 1
ATOM 708 O O . LYS A 1 90 ? 13.975 21.646 -12.430 1.00 92.88 90 LYS A O 1
ATOM 713 N N . SER A 1 91 ? 13.450 22.619 -14.390 1.00 94.81 91 SER A N 1
ATOM 714 C CA . SER A 1 91 ? 12.095 23.013 -14.002 1.00 94.81 91 SER A CA 1
ATOM 715 C C . SER A 1 91 ? 11.186 21.789 -13.811 1.00 94.81 91 SER A C 1
ATOM 717 O O . SER A 1 91 ? 11.473 20.679 -14.278 1.00 94.81 91 SER A O 1
ATOM 719 N N . GLU A 1 92 ? 10.056 21.980 -13.125 1.00 90.44 92 GLU A N 1
ATOM 720 C CA . GLU A 1 92 ? 9.067 20.914 -12.926 1.00 90.44 92 GLU A CA 1
ATOM 721 C C . GLU A 1 92 ? 8.524 20.385 -14.263 1.00 90.44 92 GLU A C 1
ATOM 723 O O . GLU A 1 92 ? 8.414 19.168 -14.447 1.00 90.44 92 GLU A O 1
ATOM 728 N N . GLU A 1 93 ? 8.267 21.282 -15.218 1.00 94.19 93 GLU A N 1
ATOM 729 C CA . GLU A 1 93 ? 7.788 20.941 -16.559 1.00 94.19 93 GLU A CA 1
ATOM 730 C C . GLU A 1 93 ? 8.812 20.107 -17.337 1.00 94.19 93 GLU A C 1
ATOM 732 O O . GLU A 1 93 ? 8.464 19.055 -17.880 1.00 94.19 93 GLU A O 1
ATOM 737 N N . GLU A 1 94 ? 10.087 20.505 -17.333 1.00 93.81 94 GLU A N 1
ATOM 738 C CA . GLU A 1 94 ? 11.170 19.763 -17.990 1.00 93.81 94 GLU A CA 1
ATOM 739 C C . GLU A 1 94 ? 11.396 18.391 -17.352 1.00 93.81 94 GLU A C 1
ATOM 741 O O . GLU A 1 94 ? 11.580 17.388 -18.053 1.00 93.81 94 GLU A O 1
ATOM 746 N N . ALA A 1 95 ? 11.373 18.313 -16.019 1.00 92.19 95 ALA A N 1
ATOM 747 C CA . ALA A 1 95 ? 11.523 17.055 -15.302 1.00 92.19 95 ALA A CA 1
ATOM 748 C C . ALA A 1 95 ? 10.342 16.114 -15.594 1.00 92.19 95 ALA A C 1
ATOM 750 O O . ALA A 1 95 ? 10.524 14.908 -15.787 1.00 92.19 95 ALA A O 1
ATOM 751 N N . TRP A 1 96 ? 9.122 16.646 -15.666 1.00 92.19 96 TRP A N 1
ATOM 752 C CA . TRP A 1 96 ? 7.935 15.880 -16.032 1.00 92.19 96 TRP A CA 1
ATOM 753 C C . TRP A 1 96 ? 7.961 15.423 -17.495 1.00 92.19 96 TRP A C 1
ATOM 755 O O . TRP A 1 96 ? 7.696 14.248 -17.773 1.00 92.19 96 TRP A O 1
ATOM 765 N N . ALA A 1 97 ? 8.332 16.302 -18.428 1.00 94.81 97 ALA A N 1
ATOM 766 C CA . ALA A 1 97 ? 8.510 15.967 -19.837 1.00 94.81 97 ALA A CA 1
ATOM 767 C C . ALA A 1 97 ? 9.583 14.885 -20.022 1.00 94.81 97 ALA A C 1
ATOM 769 O O . ALA A 1 97 ? 9.328 13.896 -20.709 1.00 94.81 97 ALA A O 1
ATOM 770 N N . THR A 1 98 ? 10.725 15.002 -19.332 1.00 94.56 98 THR A N 1
ATOM 771 C CA . THR A 1 98 ? 11.803 14.001 -19.371 1.00 94.56 98 THR A CA 1
ATOM 772 C C . THR A 1 98 ? 11.310 12.640 -18.880 1.00 94.56 98 THR A C 1
ATOM 774 O O . THR A 1 98 ? 11.474 11.638 -19.574 1.00 94.56 98 THR A O 1
ATOM 777 N N . ARG A 1 99 ? 10.651 12.589 -17.712 1.00 93.31 99 ARG A N 1
ATOM 778 C CA . ARG A 1 99 ? 10.119 11.335 -17.149 1.00 93.31 99 ARG A CA 1
ATOM 779 C C . ARG A 1 99 ? 9.121 10.669 -18.091 1.00 93.31 99 ARG A C 1
ATOM 781 O O . ARG A 1 99 ? 9.219 9.468 -18.329 1.00 93.31 99 ARG A O 1
ATOM 788 N N . ARG A 1 100 ? 8.172 11.435 -18.640 1.00 94.38 100 ARG A N 1
ATOM 789 C CA . ARG A 1 100 ? 7.167 10.897 -19.569 1.00 94.38 100 ARG A CA 1
ATOM 790 C C . ARG A 1 100 ? 7.781 10.454 -20.891 1.00 94.38 100 ARG A C 1
ATOM 792 O O . ARG A 1 100 ? 7.419 9.389 -21.377 1.00 94.38 100 ARG A O 1
ATOM 799 N N . GLY A 1 101 ? 8.698 11.241 -21.450 1.00 96.44 101 GLY A N 1
ATOM 800 C CA . GLY A 1 101 ? 9.393 10.920 -22.695 1.00 96.44 101 GLY A CA 1
ATOM 801 C C . GLY A 1 101 ? 10.207 9.635 -22.572 1.00 96.44 101 GLY A C 1
ATOM 802 O O . GLY A 1 101 ? 10.013 8.719 -23.365 1.00 96.44 101 GLY A O 1
ATOM 803 N N . ALA A 1 102 ? 11.030 9.527 -21.525 1.00 95.25 102 ALA A N 1
ATOM 804 C CA . ALA A 1 102 ? 11.832 8.336 -21.249 1.00 95.25 102 ALA A CA 1
ATOM 805 C C . ALA A 1 102 ? 10.960 7.088 -21.039 1.00 95.25 102 ALA A C 1
ATOM 807 O O . ALA A 1 102 ? 11.244 6.027 -21.590 1.00 95.25 102 ALA A O 1
ATOM 808 N N . TRP A 1 103 ? 9.861 7.217 -20.286 1.00 95.12 103 TRP A N 1
ATOM 809 C CA . TRP A 1 103 ? 8.931 6.109 -20.069 1.00 95.12 103 TRP A CA 1
ATOM 810 C C . TRP A 1 103 ? 8.238 5.672 -21.363 1.00 95.12 103 TRP A C 1
ATOM 812 O O . TRP A 1 103 ? 8.170 4.481 -21.655 1.00 95.12 103 TRP A O 1
ATOM 822 N N . LYS A 1 104 ? 7.747 6.632 -22.159 1.00 95.62 104 LYS A N 1
ATOM 823 C CA . LYS A 1 104 ? 7.112 6.364 -23.456 1.00 95.62 104 LYS A CA 1
ATOM 824 C C . LYS A 1 104 ? 8.079 5.658 -24.404 1.00 95.62 104 LYS A C 1
ATOM 826 O O . LYS A 1 104 ? 7.678 4.710 -25.066 1.00 95.62 104 LYS A O 1
ATOM 831 N N . ALA A 1 105 ? 9.332 6.102 -24.444 1.00 95.38 105 ALA A N 1
ATOM 832 C CA . ALA A 1 105 ? 10.343 5.527 -25.315 1.00 95.38 105 ALA A CA 1
ATOM 833 C C . ALA A 1 105 ? 10.739 4.103 -24.894 1.00 95.38 105 ALA A C 1
ATOM 835 O O . ALA A 1 105 ? 10.807 3.230 -25.752 1.00 95.38 105 ALA A O 1
ATOM 836 N N . LEU A 1 106 ? 10.898 3.831 -23.589 1.00 95.44 106 LEU A N 1
ATOM 837 C CA . LEU A 1 106 ? 11.123 2.464 -23.100 1.00 95.44 106 LEU A CA 1
ATOM 838 C C . LEU A 1 106 ? 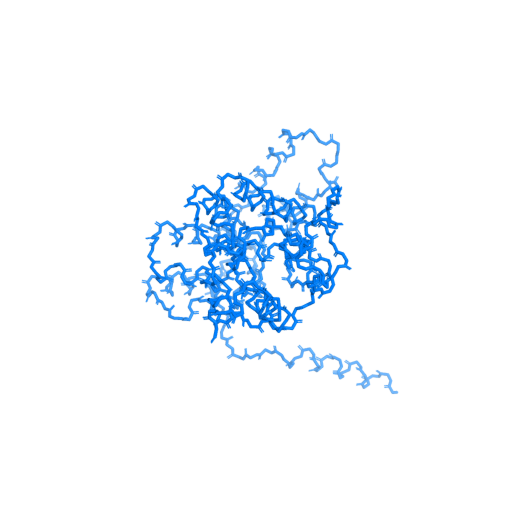9.953 1.542 -23.448 1.00 95.44 106 LEU A C 1
ATOM 840 O O . LEU A 1 106 ? 10.169 0.445 -23.944 1.00 95.44 106 LEU A O 1
ATOM 844 N N . MET A 1 107 ? 8.714 1.975 -23.207 1.00 94.62 107 MET A N 1
ATOM 845 C CA . MET A 1 107 ? 7.536 1.146 -23.486 1.00 94.62 107 MET A CA 1
ATOM 846 C C . MET A 1 107 ? 7.304 0.905 -24.986 1.00 94.62 107 MET A C 1
ATOM 848 O O . MET A 1 107 ? 6.579 -0.024 -25.327 1.00 94.62 107 MET A O 1
ATOM 852 N N . ALA A 1 108 ? 7.899 1.724 -25.858 1.00 93.50 108 ALA A N 1
ATOM 853 C CA . ALA A 1 108 ? 7.877 1.556 -27.310 1.00 93.50 108 ALA A CA 1
ATOM 854 C C . ALA A 1 108 ? 9.038 0.697 -27.847 1.00 93.50 108 ALA A C 1
ATOM 856 O O . ALA A 1 108 ? 9.059 0.397 -29.040 1.00 93.50 108 ALA A O 1
ATOM 857 N N . ALA A 1 109 ? 10.004 0.314 -27.003 1.00 91.94 109 ALA A N 1
ATOM 858 C CA . ALA A 1 109 ? 11.053 -0.622 -27.392 1.00 91.94 109 ALA A CA 1
ATOM 859 C C . ALA A 1 109 ? 10.445 -1.995 -27.760 1.00 91.94 109 ALA A C 1
ATOM 861 O O . ALA A 1 109 ? 9.350 -2.310 -27.294 1.00 91.94 109 ALA A O 1
ATOM 862 N N . PRO A 1 110 ? 11.133 -2.840 -28.553 1.00 88.38 110 PRO A N 1
ATOM 863 C CA . PRO A 1 110 ? 10.596 -4.142 -28.966 1.00 88.38 110 PRO A CA 1
ATOM 864 C C . PRO A 1 110 ? 10.265 -5.081 -27.796 1.00 88.38 110 PRO A C 1
ATOM 866 O O . PRO A 1 110 ? 9.251 -5.781 -27.813 1.00 88.38 110 PRO A O 1
ATOM 869 N N . HIS A 1 111 ? 11.104 -5.075 -26.757 1.00 90.12 111 HIS A N 1
ATOM 870 C CA . HIS A 1 111 ? 10.988 -5.965 -25.602 1.00 90.12 111 HIS A CA 1
ATOM 871 C C . HIS A 1 111 ? 11.093 -5.172 -24.288 1.00 90.12 111 HIS A C 1
ATOM 873 O O . HIS A 1 111 ? 12.083 -5.282 -23.563 1.00 90.12 111 HIS A O 1
ATOM 879 N N . PRO A 1 112 ? 10.090 -4.332 -23.958 1.00 92.62 112 PRO A N 1
ATOM 880 C CA . PRO A 1 112 ? 10.108 -3.592 -22.707 1.00 92.62 112 PRO A CA 1
ATOM 881 C C . PRO A 1 112 ? 9.992 -4.578 -21.535 1.00 92.62 112 PRO A C 1
ATOM 883 O O . PRO A 1 112 ? 9.274 -5.576 -21.668 1.00 92.62 112 PRO A O 1
ATOM 886 N N . PRO A 1 113 ? 10.615 -4.301 -20.372 1.00 93.12 113 PRO A N 1
ATOM 887 C CA . PRO A 1 113 ? 10.550 -5.191 -19.217 1.00 93.12 113 PRO A CA 1
ATOM 888 C C . PRO A 1 113 ? 9.092 -5.545 -18.870 1.00 93.12 113 PRO A C 1
ATOM 890 O O . PRO A 1 113 ? 8.329 -4.647 -18.481 1.00 93.12 113 PRO A O 1
ATOM 893 N N . PRO A 1 114 ? 8.658 -6.815 -19.008 1.00 93.38 114 PRO A N 1
ATOM 894 C CA . PRO A 1 114 ? 7.230 -7.131 -18.991 1.00 93.38 114 PRO A CA 1
ATOM 895 C C . PRO A 1 114 ? 6.573 -6.850 -17.638 1.00 93.38 114 PRO A C 1
ATOM 897 O O . PRO A 1 114 ? 5.410 -6.446 -17.593 1.00 93.38 114 PRO A O 1
ATOM 900 N N . ARG A 1 115 ? 7.334 -6.893 -16.534 1.00 94.38 115 ARG A N 1
ATOM 901 C CA . ARG A 1 115 ? 6.852 -6.482 -15.205 1.00 94.38 115 ARG A CA 1
ATOM 902 C C . ARG A 1 115 ? 6.286 -5.066 -15.146 1.00 94.38 115 ARG A C 1
ATOM 904 O O . ARG A 1 115 ? 5.481 -4.781 -14.263 1.00 94.38 115 ARG A O 1
ATOM 911 N N . LEU A 1 116 ? 6.674 -4.163 -16.052 1.00 95.06 116 LEU A N 1
ATOM 912 C CA . LEU A 1 116 ? 6.130 -2.801 -16.093 1.00 95.06 116 LEU A CA 1
ATOM 913 C C . LEU A 1 116 ? 4.641 -2.768 -16.468 1.00 95.06 116 LEU A C 1
ATOM 915 O O . LEU A 1 116 ? 3.960 -1.796 -16.142 1.00 95.06 116 LEU A O 1
ATOM 919 N N . LYS A 1 117 ? 4.128 -3.846 -17.074 1.00 95.44 117 LYS A N 1
ATOM 920 C CA . LYS A 1 117 ? 2.713 -4.033 -17.422 1.00 95.44 117 LYS A CA 1
ATOM 921 C C . LYS A 1 117 ? 1.849 -4.455 -16.227 1.00 95.44 117 LYS A C 1
ATOM 923 O O . LYS A 1 117 ? 0.635 -4.298 -16.275 1.00 95.44 117 LYS A O 1
ATOM 928 N N . LEU A 1 118 ? 2.448 -4.931 -15.125 1.00 97.25 118 LEU A N 1
ATOM 929 C CA . LEU A 1 118 ? 1.700 -5.390 -13.943 1.00 97.25 118 LEU A CA 1
ATOM 930 C C . LEU A 1 118 ? 0.768 -4.313 -13.381 1.00 97.25 118 LEU A C 1
ATOM 932 O O . LEU A 1 118 ? -0.311 -4.628 -12.898 1.00 97.25 118 LEU A O 1
ATOM 936 N N . GLY A 1 119 ? 1.168 -3.040 -13.437 1.00 96.88 119 GLY A N 1
ATOM 937 C CA . GLY A 1 119 ? 0.352 -1.949 -12.912 1.00 96.88 119 GLY A CA 1
ATOM 938 C C . GLY A 1 119 ? -0.991 -1.791 -13.625 1.00 96.88 119 GLY A C 1
ATOM 939 O O . GLY A 1 119 ? -1.972 -1.424 -12.978 1.00 96.88 119 GLY A O 1
ATOM 940 N N . ASP A 1 120 ? -1.038 -2.087 -14.925 1.00 96.56 120 ASP A N 1
ATOM 941 C CA . ASP A 1 120 ? -2.276 -2.043 -15.704 1.00 96.56 120 ASP A CA 1
ATOM 942 C C . ASP A 1 120 ? -3.182 -3.219 -15.321 1.00 96.56 120 ASP A C 1
ATOM 944 O O . ASP A 1 120 ? -4.326 -2.981 -14.940 1.00 96.56 120 ASP A O 1
ATOM 948 N N . LEU A 1 121 ? -2.630 -4.437 -15.209 1.00 97.12 121 LEU A N 1
ATOM 949 C CA . LEU A 1 121 ? -3.369 -5.610 -14.712 1.00 97.12 121 LEU A CA 1
ATOM 950 C C . LEU A 1 121 ? -3.977 -5.386 -13.318 1.00 97.12 121 LEU A C 1
ATOM 952 O O . LEU A 1 121 ? -5.128 -5.733 -13.072 1.00 97.12 121 LEU A O 1
ATOM 956 N N . MET A 1 122 ? -3.229 -4.777 -12.388 1.00 97.56 122 MET A N 1
ATOM 957 C CA . MET A 1 122 ? -3.770 -4.475 -11.052 1.00 97.56 122 MET A CA 1
ATOM 958 C C . MET A 1 122 ? -4.935 -3.482 -11.133 1.00 97.56 122 MET A C 1
ATOM 960 O O . MET A 1 122 ? -5.894 -3.564 -10.369 1.00 97.56 122 MET A O 1
ATOM 964 N N . THR A 1 123 ? -4.847 -2.522 -12.055 1.00 97.88 123 THR A N 1
ATOM 965 C CA . THR A 1 123 ? -5.881 -1.504 -12.246 1.00 97.88 123 THR A CA 1
ATOM 966 C C . THR A 1 123 ? -7.149 -2.110 -12.847 1.00 97.88 123 THR A C 1
ATOM 968 O O . THR A 1 123 ? -8.241 -1.719 -12.436 1.00 97.88 123 THR A O 1
ATOM 971 N N . GLU A 1 124 ? -7.009 -3.065 -13.767 1.00 96.94 124 GLU A N 1
ATOM 972 C CA . GLU A 1 124 ? -8.110 -3.845 -14.347 1.00 96.94 124 GLU A CA 1
ATOM 973 C C . GLU A 1 124 ? -8.797 -4.719 -13.289 1.00 96.94 124 GLU A C 1
ATOM 975 O O . GLU A 1 124 ? -10.017 -4.656 -13.154 1.00 96.94 124 GLU A O 1
ATOM 980 N N . LEU A 1 125 ? -8.028 -5.434 -12.456 1.00 96.62 125 LEU A N 1
ATOM 981 C CA . LEU A 1 125 ? -8.562 -6.183 -11.308 1.00 96.62 125 LEU A CA 1
ATOM 982 C C . LEU A 1 125 ? -9.407 -5.294 -10.387 1.00 96.62 125 LEU A C 1
ATOM 984 O O . LEU A 1 125 ? -10.501 -5.669 -9.976 1.00 96.62 125 LEU A O 1
ATOM 988 N N . TYR A 1 126 ? -8.932 -4.085 -10.084 1.00 97.75 126 TYR A N 1
ATOM 989 C CA . TYR A 1 126 ? -9.685 -3.165 -9.230 1.00 97.75 126 TYR A CA 1
ATOM 990 C C . TYR A 1 126 ? -10.959 -2.643 -9.910 1.00 97.75 126 TYR A C 1
ATOM 992 O O . TYR A 1 126 ? -11.939 -2.333 -9.242 1.00 97.75 126 TYR A O 1
ATOM 1000 N N . GLN A 1 127 ? -10.957 -2.520 -11.239 1.00 96.75 127 GLN A N 1
ATOM 1001 C CA . GLN A 1 127 ? -12.132 -2.099 -12.004 1.00 96.75 127 GLN A CA 1
ATOM 1002 C C . GLN A 1 127 ? -13.193 -3.191 -12.120 1.00 96.75 127 GLN A C 1
ATOM 1004 O O . GLN A 1 127 ? -14.367 -2.842 -12.206 1.00 96.75 127 GLN A O 1
ATOM 1009 N N . ALA A 1 128 ? -12.797 -4.468 -12.109 1.00 95.81 128 ALA A N 1
ATOM 1010 C CA . ALA A 1 128 ? -13.731 -5.592 -12.102 1.00 95.81 128 ALA A CA 1
ATOM 1011 C C . ALA A 1 128 ? -14.633 -5.588 -10.854 1.00 95.81 128 ALA A C 1
ATOM 1013 O O . ALA A 1 128 ? -15.778 -6.020 -10.939 1.00 95.81 128 ALA A O 1
ATOM 1014 N N . ASP A 1 129 ? -14.122 -5.060 -9.733 1.00 93.56 129 ASP A N 1
ATOM 1015 C CA . ASP A 1 129 ? -14.858 -4.785 -8.486 1.00 93.56 129 ASP A CA 1
ATOM 1016 C C . ASP A 1 129 ? -15.646 -5.985 -7.926 1.00 93.56 129 ASP A C 1
ATOM 1018 O O . ASP A 1 129 ? -16.671 -5.841 -7.264 1.00 93.56 129 ASP A O 1
ATOM 1022 N N . ASP A 1 130 ? -15.154 -7.198 -8.185 1.00 96.12 130 ASP A N 1
ATOM 1023 C CA . ASP A 1 130 ? -15.708 -8.435 -7.647 1.00 96.12 130 ASP A CA 1
ATOM 1024 C C . ASP A 1 130 ? -14.885 -8.962 -6.462 1.00 96.12 130 ASP A C 1
ATOM 1026 O O . ASP A 1 130 ? -13.698 -8.659 -6.312 1.00 96.12 130 ASP A O 1
ATOM 1030 N N . ALA A 1 131 ? -15.515 -9.776 -5.611 1.00 96.31 131 ALA A N 1
ATOM 1031 C CA . ALA A 1 131 ? -14.922 -10.249 -4.358 1.00 96.31 131 ALA A CA 1
ATOM 1032 C C . ALA A 1 131 ? -13.571 -10.963 -4.549 1.00 96.31 131 ALA A C 1
ATOM 1034 O O . ALA A 1 131 ? -12.649 -10.754 -3.759 1.00 96.31 131 ALA A O 1
ATOM 1035 N N . TRP A 1 132 ? -13.426 -11.761 -5.614 1.00 97.19 132 TRP A N 1
ATOM 1036 C CA . TRP A 1 132 ? -12.172 -12.459 -5.899 1.00 97.19 132 TRP A CA 1
ATOM 1037 C C . TRP A 1 132 ? -11.070 -11.464 -6.268 1.00 97.19 132 TRP A C 1
ATOM 1039 O O . TRP A 1 132 ? -9.988 -11.495 -5.678 1.00 97.19 132 TRP A O 1
ATOM 1049 N N . SER A 1 133 ? -11.361 -10.528 -7.176 1.00 97.31 133 SER A N 1
ATOM 1050 C CA . SER A 1 133 ? -10.400 -9.507 -7.607 1.00 97.31 133 SER A CA 1
ATOM 1051 C C . SER A 1 133 ? -9.916 -8.644 -6.437 1.00 97.31 133 SER A C 1
ATOM 1053 O O . SER A 1 133 ? -8.719 -8.374 -6.305 1.00 97.31 133 SER A O 1
ATOM 1055 N N . ARG A 1 134 ? -10.829 -8.267 -5.534 1.00 97.31 134 ARG A N 1
ATOM 1056 C CA . ARG A 1 134 ? -10.512 -7.511 -4.313 1.00 97.31 134 ARG A CA 1
ATOM 1057 C C . ARG A 1 134 ? -9.586 -8.295 -3.384 1.00 97.31 134 ARG A C 1
ATOM 1059 O O . ARG A 1 134 ? -8.534 -7.783 -2.996 1.00 97.31 134 ARG A O 1
ATOM 1066 N N . GLN A 1 135 ? -9.919 -9.554 -3.102 1.00 97.06 135 GLN A N 1
ATOM 1067 C CA . GLN A 1 135 ? -9.106 -10.421 -2.249 1.00 97.06 135 GLN A CA 1
ATOM 1068 C C . GLN A 1 135 ? -7.696 -10.627 -2.826 1.00 97.06 135 GLN A C 1
ATOM 1070 O O . GLN A 1 135 ? -6.705 -10.549 -2.097 1.00 97.06 135 GLN A O 1
ATOM 1075 N N . VAL A 1 136 ? -7.589 -10.838 -4.141 1.00 98.06 136 VAL A N 1
ATOM 1076 C CA . VAL A 1 136 ? -6.306 -10.964 -4.846 1.00 98.06 136 VAL A CA 1
ATOM 1077 C C . VAL A 1 136 ? -5.463 -9.698 -4.682 1.00 98.06 136 VAL A C 1
ATOM 1079 O O . VAL A 1 136 ? -4.287 -9.793 -4.330 1.00 98.06 136 VAL A O 1
ATOM 1082 N N . LEU A 1 137 ? -6.042 -8.509 -4.871 1.00 98.44 137 LEU A N 1
ATOM 1083 C CA . LEU A 1 137 ? -5.316 -7.244 -4.713 1.00 98.44 137 LEU A CA 1
ATOM 1084 C C . LEU A 1 137 ? -4.815 -7.029 -3.281 1.00 98.44 137 LEU A C 1
ATOM 1086 O O . LEU A 1 137 ? -3.664 -6.626 -3.096 1.00 98.44 137 LEU A O 1
ATOM 1090 N N . VAL A 1 138 ? -5.636 -7.338 -2.273 1.00 98.12 138 VAL A N 1
ATOM 1091 C CA . VAL A 1 138 ? -5.231 -7.271 -0.859 1.00 98.12 138 VAL A CA 1
ATOM 1092 C C . VAL A 1 138 ? -4.032 -8.186 -0.596 1.00 98.12 138 VAL A C 1
ATOM 1094 O O . VAL A 1 138 ? -3.038 -7.777 0.016 1.00 98.12 138 VAL A O 1
ATOM 1097 N N . GLN A 1 139 ? -4.058 -9.414 -1.112 1.00 97.62 139 GLN A N 1
ATOM 1098 C CA . GLN A 1 139 ? -2.942 -10.344 -0.947 1.00 97.62 139 GLN A CA 1
ATOM 1099 C C . GLN A 1 139 ? -1.684 -9.907 -1.717 1.00 97.62 139 GLN A C 1
ATOM 1101 O O . GLN A 1 139 ? -0.571 -10.009 -1.196 1.00 97.62 139 GLN A O 1
ATOM 1106 N N . ILE A 1 140 ? -1.831 -9.368 -2.930 1.00 97.69 140 ILE A N 1
ATOM 1107 C CA . ILE A 1 140 ? -0.697 -8.870 -3.720 1.00 97.69 140 ILE A CA 1
ATOM 1108 C C . ILE A 1 140 ? -0.034 -7.695 -3.004 1.00 97.69 140 ILE A C 1
ATOM 1110 O O . ILE A 1 140 ? 1.181 -7.710 -2.809 1.00 97.69 140 ILE A O 1
ATOM 1114 N N . PHE A 1 141 ? -0.793 -6.684 -2.579 1.00 97.12 141 PHE A N 1
ATOM 1115 C CA . PHE A 1 141 ? -0.204 -5.487 -1.975 1.00 97.12 141 PHE A CA 1
ATOM 1116 C C . PHE A 1 141 ? 0.336 -5.708 -0.561 1.00 97.12 141 PHE A C 1
ATOM 1118 O O . PHE A 1 141 ? 1.253 -4.990 -0.156 1.00 97.12 141 PHE A O 1
ATOM 1125 N N . SER A 1 142 ? -0.144 -6.723 0.162 1.00 95.25 142 SER A N 1
ATOM 1126 C CA . SER A 1 142 ? 0.455 -7.121 1.441 1.00 95.25 142 SER A CA 1
ATOM 1127 C C . SER A 1 142 ? 1.790 -7.861 1.268 1.00 95.25 142 SER A C 1
ATOM 1129 O O . SER A 1 142 ? 2.711 -7.654 2.063 1.00 95.25 142 SER A O 1
ATOM 1131 N N . ARG A 1 143 ? 1.948 -8.677 0.212 1.00 94.19 143 ARG A N 1
ATOM 1132 C CA . ARG A 1 143 ? 3.081 -9.616 0.070 1.00 94.19 143 ARG A CA 1
ATOM 1133 C C . ARG A 1 143 ? 4.124 -9.204 -0.972 1.00 94.19 143 ARG A C 1
ATOM 1135 O O . ARG A 1 143 ? 5.323 -9.296 -0.708 1.00 94.19 143 ARG A O 1
ATOM 1142 N N . ALA A 1 144 ? 3.702 -8.761 -2.154 1.00 95.06 144 ALA A N 1
ATOM 1143 C CA . ALA A 1 144 ? 4.575 -8.609 -3.315 1.00 95.06 144 ALA A CA 1
ATOM 1144 C C . ALA A 1 144 ? 5.572 -7.450 -3.169 1.00 95.06 144 ALA A C 1
ATOM 1146 O O . ALA A 1 144 ? 5.243 -6.352 -2.706 1.00 95.06 144 ALA A O 1
ATOM 1147 N N . LYS A 1 145 ? 6.813 -7.672 -3.611 1.00 94.31 145 LYS A N 1
ATOM 1148 C CA . LYS A 1 145 ? 7.856 -6.643 -3.650 1.00 94.31 145 LYS A CA 1
ATOM 1149 C C . LYS A 1 145 ? 7.449 -5.495 -4.566 1.00 94.31 145 LYS A C 1
ATOM 1151 O O . LYS A 1 145 ? 7.157 -5.691 -5.744 1.00 94.31 145 LYS A O 1
ATOM 1156 N N . LEU A 1 146 ? 7.464 -4.279 -4.026 1.00 94.88 146 LEU A N 1
ATOM 1157 C CA . LEU A 1 146 ? 7.107 -3.098 -4.801 1.00 94.88 146 LEU A CA 1
ATOM 1158 C C . LEU A 1 146 ? 8.287 -2.630 -5.661 1.00 94.88 146 LEU A C 1
ATOM 1160 O O . LEU A 1 146 ? 9.395 -2.394 -5.173 1.00 94.88 146 LEU A O 1
ATOM 1164 N N . GLY A 1 147 ? 7.988 -2.458 -6.943 1.00 94.00 147 GLY A N 1
ATOM 1165 C CA . GLY A 1 147 ? 8.812 -1.805 -7.954 1.00 94.00 147 GLY A CA 1
ATOM 1166 C C . GLY A 1 147 ? 7.921 -1.062 -8.945 1.00 94.00 147 GLY A C 1
ATOM 1167 O O . GLY A 1 147 ? 6.699 -1.093 -8.804 1.00 94.00 147 GLY A O 1
ATOM 1168 N N . TRP A 1 148 ? 8.495 -0.391 -9.943 1.00 94.88 148 TRP A N 1
ATOM 1169 C CA . TRP A 1 148 ? 7.754 0.511 -10.834 1.00 94.88 148 TRP A CA 1
ATOM 1170 C C . TRP A 1 148 ? 6.519 -0.116 -11.487 1.00 94.88 148 TRP A C 1
ATOM 1172 O O . TRP A 1 148 ? 5.502 0.568 -11.592 1.00 94.88 148 TRP A O 1
ATOM 1182 N N . GLY A 1 149 ? 6.583 -1.400 -11.857 1.00 93.62 149 GLY A N 1
ATOM 1183 C CA . GLY A 1 149 ? 5.446 -2.147 -12.400 1.00 93.62 149 GLY A CA 1
ATOM 1184 C C . GLY A 1 149 ? 4.227 -2.118 -11.481 1.00 93.62 149 GLY A C 1
ATOM 1185 O O . GLY A 1 149 ? 3.240 -1.449 -11.780 1.00 93.62 149 GLY A O 1
ATOM 1186 N N . LEU A 1 150 ? 4.316 -2.768 -10.315 1.00 96.38 150 LEU A N 1
ATOM 1187 C CA . LEU A 1 150 ? 3.233 -2.752 -9.323 1.00 96.38 150 LEU A CA 1
ATOM 1188 C C . LEU A 1 150 ? 2.941 -1.344 -8.786 1.00 96.38 150 LEU A C 1
ATOM 1190 O O . LEU A 1 150 ? 1.792 -1.027 -8.497 1.00 96.38 150 LEU A O 1
ATOM 1194 N N . TRP A 1 151 ? 3.950 -0.473 -8.685 1.00 96.62 151 TRP A N 1
ATOM 1195 C CA . TRP A 1 151 ? 3.797 0.886 -8.159 1.00 96.62 151 TRP A CA 1
ATOM 1196 C C . TRP A 1 151 ? 2.874 1.766 -9.009 1.00 96.62 151 TRP A C 1
ATOM 1198 O O . TRP A 1 151 ? 2.180 2.637 -8.477 1.00 96.62 151 TRP A O 1
ATOM 1208 N N . LYS A 1 152 ? 2.842 1.555 -10.332 1.00 95.50 152 LYS A N 1
ATOM 1209 C CA . LYS A 1 152 ? 1.904 2.247 -11.225 1.00 95.50 152 LYS A CA 1
ATOM 1210 C C . LYS A 1 152 ? 0.454 1.938 -10.829 1.00 95.50 152 LYS A C 1
ATOM 1212 O O . LYS A 1 152 ? -0.302 2.875 -10.576 1.00 95.50 152 LYS A O 1
ATOM 1217 N N . GLY A 1 153 ? 0.115 0.653 -10.699 1.00 97.31 153 GLY A N 1
ATOM 1218 C CA . GLY A 1 153 ? -1.213 0.200 -10.272 1.00 97.31 153 GLY A CA 1
ATOM 1219 C C . GLY A 1 153 ? -1.528 0.612 -8.836 1.00 97.31 153 GLY A C 1
ATOM 1220 O O . GLY A 1 153 ? -2.577 1.193 -8.583 1.00 97.31 153 GLY A O 1
ATOM 1221 N N . PHE A 1 154 ? -0.566 0.443 -7.923 1.00 98.00 154 PHE A N 1
ATOM 1222 C CA . PHE A 1 154 ? -0.664 0.877 -6.527 1.00 98.00 154 PHE A CA 1
ATOM 1223 C C . PHE A 1 154 ? -1.167 2.321 -6.415 1.00 98.00 154 PHE A C 1
ATOM 1225 O O . PHE A 1 154 ? -2.148 2.582 -5.729 1.00 98.00 154 PHE A O 1
ATOM 1232 N N . LYS A 1 155 ? -0.527 3.276 -7.107 1.00 97.25 155 LYS A N 1
ATOM 1233 C CA . LYS A 1 155 ? -0.910 4.697 -7.027 1.00 97.25 155 LYS A CA 1
ATOM 1234 C C . LYS A 1 155 ? -2.294 4.972 -7.613 1.00 97.25 155 LYS A C 1
ATOM 1236 O O . LYS A 1 155 ? -3.017 5.811 -7.077 1.00 97.25 155 LYS A O 1
ATOM 1241 N N . ALA A 1 156 ? -2.634 4.315 -8.722 1.00 97.62 156 ALA A N 1
ATOM 1242 C CA . ALA A 1 156 ? -3.928 4.487 -9.372 1.00 97.62 156 ALA A CA 1
ATOM 1243 C C . ALA A 1 156 ? -5.063 3.979 -8.473 1.00 97.62 156 ALA A C 1
ATOM 1245 O O . ALA A 1 156 ? -6.033 4.700 -8.244 1.00 97.62 156 ALA A O 1
ATOM 1246 N N . ILE A 1 157 ? -4.898 2.780 -7.913 1.00 98.44 157 ILE A N 1
ATOM 1247 C CA . ILE A 1 157 ? -5.859 2.164 -6.996 1.00 98.44 157 ILE A CA 1
ATOM 1248 C C . ILE A 1 157 ? -5.945 2.967 -5.704 1.00 98.44 157 ILE A C 1
ATOM 1250 O O . ILE A 1 157 ? -7.043 3.278 -5.274 1.00 98.44 157 ILE A O 1
ATOM 1254 N N . TYR A 1 158 ? -4.814 3.391 -5.137 1.00 98.50 158 TYR A N 1
ATOM 1255 C CA . TYR A 1 158 ? -4.786 4.202 -3.921 1.00 98.50 158 TYR A CA 1
ATOM 1256 C C . TYR A 1 158 ? -5.656 5.460 -4.053 1.00 98.50 158 TYR A C 1
ATOM 1258 O O . TYR A 1 158 ? -6.491 5.729 -3.195 1.00 98.50 158 TYR A O 1
ATOM 1266 N N . LYS A 1 159 ? -5.514 6.208 -5.157 1.00 97.81 159 LYS A N 1
ATOM 1267 C CA . LYS A 1 159 ? -6.333 7.403 -5.405 1.00 97.81 159 LYS A CA 1
ATOM 1268 C C . LYS A 1 159 ? -7.824 7.057 -5.508 1.00 97.81 159 LYS A C 1
ATOM 1270 O O . LYS A 1 159 ? -8.647 7.740 -4.911 1.00 97.81 159 LYS A O 1
ATOM 1275 N N . ARG A 1 160 ? -8.167 5.988 -6.233 1.00 98.19 160 ARG A N 1
ATOM 1276 C CA . ARG A 1 160 ? -9.561 5.545 -6.391 1.00 98.19 160 ARG A CA 1
ATOM 1277 C C . ARG A 1 160 ? -10.160 5.001 -5.093 1.00 98.19 160 ARG A C 1
ATOM 1279 O O . ARG A 1 160 ? -11.355 5.158 -4.885 1.00 98.19 160 ARG A O 1
ATOM 1286 N N . ALA A 1 161 ? -9.359 4.367 -4.241 1.00 98.12 161 ALA A N 1
ATOM 1287 C CA . ALA A 1 161 ? -9.789 3.879 -2.936 1.00 98.12 161 ALA A CA 1
ATOM 1288 C C . ALA A 1 161 ? -10.134 5.048 -2.002 1.00 98.12 161 ALA A C 1
ATOM 1290 O O . ALA A 1 161 ? -11.150 4.997 -1.317 1.00 98.12 161 ALA A O 1
ATOM 1291 N N . GLU A 1 162 ? -9.352 6.138 -2.041 1.00 97.56 162 GLU A N 1
ATOM 1292 C CA . GLU A 1 162 ? -9.704 7.389 -1.351 1.00 97.56 162 GLU A CA 1
ATOM 1293 C C . GLU A 1 162 ? -11.020 7.981 -1.891 1.00 97.56 162 GLU A C 1
ATOM 1295 O O . GLU A 1 162 ? -11.883 8.359 -1.106 1.00 97.56 162 GLU A O 1
ATOM 1300 N N . GLU A 1 163 ? -11.190 8.044 -3.218 1.00 96.94 163 GLU A N 1
ATOM 1301 C CA . GLU A 1 163 ? -12.392 8.600 -3.871 1.00 96.94 163 GLU A CA 1
ATOM 1302 C C . GLU A 1 163 ? -13.665 7.786 -3.588 1.00 96.94 163 GLU A C 1
ATOM 1304 O O . GLU A 1 163 ? -14.741 8.361 -3.451 1.00 96.94 163 GLU A O 1
ATOM 1309 N N . ARG A 1 164 ? -13.553 6.455 -3.509 1.00 97.00 164 ARG A N 1
ATOM 1310 C CA . ARG A 1 164 ? -14.682 5.540 -3.272 1.00 97.00 164 ARG A CA 1
ATOM 1311 C C . ARG A 1 164 ? -14.936 5.239 -1.799 1.00 97.00 164 ARG A C 1
ATOM 1313 O O . ARG A 1 164 ? -15.867 4.500 -1.504 1.00 97.00 164 ARG A O 1
ATOM 1320 N N . HIS A 1 165 ? -14.104 5.754 -0.893 1.00 97.12 165 HIS A N 1
ATOM 1321 C CA . HIS A 1 165 ? -14.107 5.340 0.509 1.00 97.12 165 HIS A CA 1
ATOM 1322 C C . HIS A 1 165 ? -13.990 3.808 0.661 1.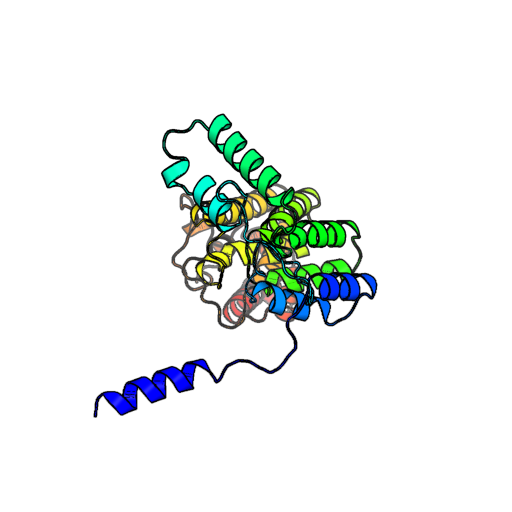00 97.12 165 HIS A C 1
ATOM 1324 O O . HIS A 1 165 ? -14.652 3.187 1.489 1.00 97.12 165 HIS A O 1
ATOM 1330 N N . ASP A 1 166 ? -13.124 3.187 -0.144 1.00 97.88 166 ASP A N 1
ATOM 1331 C CA . ASP A 1 166 ? -12.855 1.750 -0.084 1.00 97.88 166 ASP A CA 1
ATOM 1332 C C . ASP A 1 166 ? -11.919 1.451 1.092 1.00 97.88 166 ASP A C 1
ATOM 1334 O O . ASP A 1 166 ? -10.695 1.533 0.971 1.00 97.88 166 ASP A O 1
ATOM 1338 N N . ALA A 1 167 ? -12.505 1.156 2.253 1.00 97.62 167 ALA A N 1
ATOM 1339 C CA . ALA A 1 167 ? -11.767 0.989 3.501 1.00 97.62 167 ALA A CA 1
ATOM 1340 C C . ALA A 1 167 ? -10.755 -0.167 3.453 1.00 97.62 167 ALA A C 1
ATOM 1342 O O . ALA A 1 167 ? -9.645 -0.023 3.960 1.00 97.62 167 ALA A O 1
ATOM 1343 N N . GLU A 1 168 ? -11.117 -1.286 2.825 1.00 97.25 168 GLU A N 1
ATOM 1344 C CA . GLU A 1 168 ? -10.293 -2.496 2.748 1.00 97.25 168 GLU A CA 1
ATOM 1345 C C . GLU A 1 168 ? -9.043 -2.262 1.887 1.00 97.25 168 GLU A C 1
ATOM 1347 O O . GLU A 1 168 ? -7.912 -2.434 2.355 1.00 97.25 168 GLU A O 1
ATOM 1352 N N . LEU A 1 169 ? -9.218 -1.795 0.643 1.00 98.31 169 LEU A N 1
ATOM 1353 C CA . LEU A 1 169 ? -8.073 -1.540 -0.236 1.00 98.31 169 LEU A CA 1
ATOM 1354 C C . LEU A 1 169 ? -7.261 -0.337 0.243 1.00 98.31 169 LEU A C 1
ATOM 1356 O O . LEU A 1 169 ? -6.031 -0.363 0.172 1.00 98.31 169 LEU A O 1
ATOM 1360 N N . PHE A 1 170 ? -7.905 0.703 0.778 1.00 98.62 170 PHE A N 1
ATOM 1361 C CA . PHE A 1 170 ? -7.173 1.789 1.424 1.00 98.62 170 PHE A CA 1
ATOM 1362 C C . PHE A 1 170 ? -6.300 1.257 2.569 1.00 98.62 170 PHE A C 1
ATOM 1364 O O . PHE A 1 170 ? -5.124 1.618 2.647 1.00 98.62 170 PHE A O 1
ATOM 1371 N N . GLY A 1 171 ? -6.850 0.373 3.408 1.00 98.56 171 GLY A N 1
ATOM 1372 C CA . GLY A 1 171 ? -6.187 -0.251 4.549 1.00 98.56 171 GLY A CA 1
ATOM 1373 C C . GLY A 1 171 ? -4.841 -0.873 4.191 1.00 98.56 171 GLY A C 1
ATOM 1374 O O . GLY A 1 171 ? -3.792 -0.452 4.695 1.00 98.56 171 GLY A O 1
ATOM 1375 N N . VAL A 1 172 ? -4.855 -1.836 3.264 1.00 98.44 172 VAL A N 1
ATOM 1376 C CA . VAL A 1 172 ? -3.640 -2.554 2.845 1.00 98.44 172 VAL A CA 1
ATOM 1377 C C . VAL A 1 172 ? -2.630 -1.633 2.164 1.00 98.44 172 VAL A C 1
ATOM 1379 O O . VAL A 1 172 ? -1.427 -1.747 2.408 1.00 98.44 172 VAL A O 1
ATOM 1382 N N . LEU A 1 173 ? -3.085 -0.677 1.349 1.00 98.56 173 LEU A N 1
ATOM 1383 C CA . LEU A 1 173 ? -2.190 0.237 0.643 1.00 98.56 173 LEU A CA 1
ATOM 1384 C C . LEU A 1 173 ? -1.534 1.232 1.614 1.00 98.56 173 LEU A C 1
ATOM 1386 O O . LEU A 1 173 ? -0.319 1.442 1.558 1.00 98.56 173 LEU A O 1
ATOM 1390 N N . ALA A 1 174 ? -2.308 1.819 2.530 1.00 98.44 174 ALA A N 1
ATOM 1391 C CA . ALA A 1 174 ? -1.813 2.728 3.561 1.00 98.44 174 ALA A CA 1
ATOM 1392 C C . ALA A 1 174 ? -0.807 2.033 4.487 1.00 98.44 174 ALA A C 1
ATOM 1394 O O . ALA A 1 174 ? 0.273 2.576 4.730 1.00 98.44 174 ALA A O 1
ATOM 1395 N N . CYS A 1 175 ? -1.116 0.808 4.926 1.00 97.88 175 CYS A N 1
ATOM 1396 C CA . CYS A 1 175 ? -0.185 -0.027 5.676 1.00 97.88 175 CYS A CA 1
ATOM 1397 C C . CYS A 1 175 ? 1.104 -0.243 4.864 1.00 97.88 175 CYS A C 1
ATOM 1399 O O . CYS A 1 175 ? 2.198 0.095 5.317 1.00 97.88 175 CYS A O 1
ATOM 1401 N N . ARG A 1 176 ? 0.990 -0.672 3.600 1.00 96.56 176 ARG A N 1
ATOM 1402 C CA . ARG A 1 176 ? 2.146 -0.978 2.748 1.00 96.56 176 ARG A CA 1
ATOM 1403 C C . ARG A 1 176 ? 3.107 0.199 2.561 1.00 96.56 176 ARG A C 1
ATOM 1405 O O . ARG A 1 176 ? 4.321 -0.006 2.598 1.00 96.56 176 ARG A O 1
ATOM 1412 N N . VAL A 1 177 ? 2.612 1.428 2.376 1.00 95.62 177 VAL A N 1
ATOM 1413 C CA . VAL A 1 177 ? 3.499 2.608 2.276 1.00 95.62 177 VAL A CA 1
ATOM 1414 C C . VAL A 1 177 ? 4.135 2.972 3.608 1.00 95.62 177 VAL A C 1
ATOM 1416 O O . VAL A 1 177 ? 5.261 3.471 3.624 1.00 95.62 177 VAL A O 1
ATOM 1419 N N . ASP A 1 178 ? 3.454 2.710 4.721 1.00 95.62 178 ASP A N 1
ATOM 1420 C CA . ASP A 1 178 ? 3.984 2.968 6.055 1.00 95.62 178 ASP A CA 1
ATOM 1421 C C . ASP A 1 178 ? 5.136 2.025 6.410 1.00 95.62 178 ASP A C 1
ATOM 1423 O O . ASP A 1 178 ? 6.136 2.445 6.996 1.00 95.62 178 ASP A O 1
ATOM 1427 N N . MET A 1 179 ? 5.042 0.784 5.933 1.00 93.38 179 MET A N 1
ATOM 1428 C CA . MET A 1 179 ? 6.062 -0.250 6.077 1.00 93.38 179 MET A CA 1
ATOM 1429 C C . MET A 1 179 ? 7.211 -0.144 5.067 1.00 93.38 179 MET A C 1
ATOM 1431 O O . MET A 1 179 ? 8.203 -0.855 5.210 1.00 93.38 179 MET A O 1
ATOM 1435 N N . LEU A 1 180 ? 7.116 0.722 4.051 1.00 91.25 180 LEU A N 1
ATOM 1436 C CA . LEU A 1 180 ? 7.980 0.671 2.863 1.00 91.25 180 LEU A CA 1
ATOM 1437 C C . LEU A 1 180 ? 9.487 0.666 3.183 1.00 91.25 180 LEU A C 1
ATOM 1439 O O . LEU A 1 180 ? 10.253 -0.025 2.517 1.00 91.25 180 LEU A O 1
ATOM 1443 N N . LYS A 1 181 ? 9.914 1.402 4.222 1.00 87.44 181 LYS A N 1
ATOM 1444 C CA . LYS A 1 181 ? 11.321 1.459 4.672 1.00 87.44 181 LYS A CA 1
ATOM 1445 C C . LYS A 1 181 ? 11.821 0.156 5.306 1.00 87.44 181 LYS A C 1
ATOM 1447 O O . LYS A 1 181 ? 13.024 -0.072 5.333 1.00 87.44 181 LYS A O 1
ATOM 1452 N N . GLN A 1 182 ? 10.916 -0.650 5.849 1.00 87.06 182 GLN A N 1
ATOM 1453 C CA . GLN A 1 182 ? 11.213 -1.910 6.532 1.00 87.06 182 GLN A CA 1
ATOM 1454 C C . GLN A 1 182 ? 11.041 -3.128 5.607 1.00 87.06 182 GLN A C 1
ATOM 1456 O O . GLN A 1 182 ? 11.436 -4.236 5.959 1.00 87.06 182 GLN A O 1
ATOM 1461 N N . THR A 1 183 ? 10.462 -2.942 4.419 1.00 85.75 183 THR A N 1
ATOM 1462 C CA . THR A 1 183 ? 10.235 -4.012 3.439 1.00 85.75 183 THR A CA 1
ATOM 1463 C C . THR A 1 183 ? 11.282 -4.005 2.331 1.00 85.75 183 THR A C 1
ATOM 1465 O O . THR A 1 183 ? 11.767 -2.949 1.928 1.00 85.75 183 THR A O 1
ATOM 1468 N N . SER A 1 184 ? 11.580 -5.182 1.776 1.00 81.31 184 SER A N 1
ATOM 1469 C CA . SER A 1 184 ? 12.364 -5.290 0.541 1.00 81.31 184 SER A CA 1
ATOM 1470 C C . SER A 1 184 ? 11.658 -4.548 -0.600 1.00 81.31 184 SER A C 1
ATOM 1472 O O . SER A 1 184 ? 10.468 -4.754 -0.846 1.00 81.31 184 SER A O 1
ATOM 1474 N N . THR A 1 185 ? 12.393 -3.691 -1.306 1.00 81.31 185 THR A N 1
ATOM 1475 C CA . THR A 1 185 ? 11.925 -2.996 -2.514 1.00 81.31 185 THR A CA 1
ATOM 1476 C C . THR A 1 185 ? 12.961 -3.144 -3.624 1.00 81.31 185 THR A C 1
ATOM 1478 O O . THR A 1 185 ? 14.090 -3.576 -3.390 1.00 81.31 185 THR A O 1
ATOM 1481 N N . THR A 1 186 ? 12.597 -2.792 -4.855 1.00 80.94 186 THR A N 1
ATOM 1482 C CA . THR A 1 186 ? 13.543 -2.771 -5.985 1.00 80.94 186 THR A CA 1
ATOM 1483 C C . THR A 1 186 ? 14.478 -1.550 -5.977 1.00 80.94 186 THR A C 1
ATOM 1485 O O . THR A 1 186 ? 15.311 -1.422 -6.870 1.00 80.94 186 THR A O 1
ATOM 1488 N N . GLY A 1 187 ? 14.327 -0.620 -5.022 1.00 85.06 187 GLY A N 1
ATOM 1489 C CA . GLY A 1 187 ? 15.024 0.675 -5.019 1.00 85.06 187 GLY A CA 1
ATOM 1490 C C . GLY A 1 187 ? 14.492 1.681 -6.052 1.00 85.06 187 GLY A C 1
ATOM 1491 O O . GLY A 1 187 ? 15.023 2.776 -6.189 1.00 85.06 187 GLY A O 1
ATOM 1492 N N . GLU A 1 188 ? 13.431 1.328 -6.780 1.00 90.81 188 GLU A N 1
ATOM 1493 C CA . GLU A 1 188 ? 12.794 2.175 -7.800 1.00 90.81 188 GLU A CA 1
ATOM 1494 C C . GLU A 1 188 ? 11.878 3.257 -7.219 1.00 90.81 188 GLU A C 1
ATOM 1496 O O . GLU A 1 188 ? 11.548 4.241 -7.885 1.00 90.81 188 GLU A O 1
ATOM 1501 N N . ILE A 1 189 ? 11.439 3.066 -5.978 1.00 91.50 189 ILE A N 1
ATOM 1502 C CA . ILE A 1 189 ? 10.569 3.996 -5.269 1.00 91.50 189 ILE A CA 1
ATOM 1503 C C . ILE A 1 189 ? 11.449 4.802 -4.322 1.00 91.50 189 ILE A C 1
ATOM 1505 O O . ILE A 1 189 ? 12.038 4.254 -3.393 1.00 91.50 189 ILE A O 1
ATOM 1509 N N . SER A 1 190 ? 11.548 6.110 -4.560 1.00 89.12 190 SER A N 1
ATOM 1510 C CA . SER A 1 190 ? 12.394 6.973 -3.738 1.00 89.12 190 SER A CA 1
ATOM 1511 C C . SER A 1 190 ? 11.848 7.121 -2.316 1.00 89.12 190 SER A C 1
ATOM 1513 O O . SER A 1 190 ? 10.633 7.144 -2.091 1.00 89.12 190 SER A O 1
ATOM 1515 N N . SER A 1 191 ? 12.749 7.327 -1.352 1.00 88.75 191 SER A N 1
ATOM 1516 C CA . SER A 1 191 ? 12.390 7.629 0.041 1.00 88.75 191 SER A CA 1
ATOM 1517 C C . SER A 1 191 ? 11.459 8.841 0.155 1.00 88.75 191 SER A C 1
ATOM 1519 O O . SER A 1 191 ? 10.542 8.834 0.974 1.00 88.75 191 SER A O 1
ATOM 1521 N N . ALA A 1 192 ? 11.653 9.858 -0.695 1.00 89.88 192 ALA A N 1
ATOM 1522 C CA . ALA A 1 192 ? 10.793 11.038 -0.760 1.00 89.88 192 ALA A CA 1
ATOM 1523 C C . ALA A 1 192 ? 9.363 10.689 -1.208 1.00 89.88 192 ALA A C 1
ATOM 1525 O O . ALA A 1 192 ? 8.397 11.154 -0.604 1.00 89.88 192 ALA A O 1
ATOM 1526 N N . THR A 1 193 ? 9.221 9.814 -2.210 1.00 92.19 193 THR A N 1
ATOM 1527 C CA . THR A 1 193 ? 7.913 9.319 -2.664 1.00 92.19 193 THR A CA 1
ATOM 1528 C C . THR A 1 193 ? 7.218 8.523 -1.560 1.00 92.19 193 THR A C 1
ATOM 1530 O O . THR A 1 193 ? 6.041 8.752 -1.285 1.00 92.19 193 THR A O 1
ATOM 1533 N N . GLY A 1 194 ? 7.948 7.631 -0.883 1.00 93.06 194 GLY A N 1
ATOM 1534 C CA . GLY A 1 194 ? 7.422 6.884 0.262 1.00 93.06 194 GLY A CA 1
ATOM 1535 C C . GLY A 1 194 ? 6.939 7.809 1.383 1.00 93.06 194 GLY A C 1
ATOM 1536 O O . GLY A 1 194 ? 5.811 7.680 1.853 1.00 93.06 194 GLY A O 1
ATOM 1537 N N . LEU A 1 195 ? 7.750 8.802 1.765 1.00 92.88 195 LEU A N 1
ATOM 1538 C CA . LEU A 1 195 ? 7.394 9.802 2.778 1.00 92.88 195 LEU A CA 1
ATOM 1539 C C . LEU A 1 195 ? 6.149 10.610 2.388 1.00 92.88 195 LEU A C 1
ATOM 1541 O O . LEU A 1 195 ? 5.273 10.834 3.226 1.00 92.88 195 LEU A O 1
ATOM 1545 N N . TYR A 1 196 ? 6.051 11.030 1.124 1.00 94.88 196 TYR A N 1
ATOM 1546 C CA . TYR A 1 196 ? 4.865 11.710 0.606 1.00 94.88 196 TYR A CA 1
ATOM 1547 C C . TYR A 1 196 ? 3.612 10.843 0.770 1.00 94.88 196 TYR A C 1
ATOM 1549 O O . TYR A 1 196 ? 2.618 11.313 1.326 1.00 94.88 196 TYR A O 1
ATOM 1557 N N . MET A 1 197 ? 3.671 9.575 0.354 1.00 96.69 197 MET A N 1
ATOM 1558 C CA . MET A 1 197 ? 2.521 8.670 0.415 1.00 96.69 197 MET A CA 1
ATOM 1559 C C . MET A 1 197 ? 2.085 8.378 1.852 1.00 96.69 197 MET A C 1
ATOM 1561 O O . MET A 1 197 ? 0.894 8.402 2.139 1.00 96.69 197 MET A O 1
ATOM 1565 N N . ARG A 1 198 ? 3.025 8.221 2.789 1.00 95.38 198 ARG A N 1
ATOM 1566 C CA . ARG A 1 198 ? 2.714 8.064 4.222 1.00 95.38 198 ARG A CA 1
ATOM 1567 C C . ARG A 1 198 ? 1.989 9.278 4.795 1.00 95.38 198 ARG A C 1
ATOM 1569 O O . ARG A 1 198 ? 0.993 9.149 5.504 1.00 95.38 198 ARG A O 1
ATOM 1576 N N . ARG A 1 199 ? 2.455 10.483 4.451 1.00 95.25 199 ARG A N 1
ATOM 1577 C CA . ARG A 1 199 ? 1.785 11.733 4.843 1.00 95.25 199 ARG A CA 1
ATOM 1578 C C . ARG A 1 199 ? 0.408 11.862 4.198 1.00 95.25 199 ARG A C 1
ATOM 1580 O O . ARG A 1 199 ? -0.492 12.419 4.821 1.00 95.25 199 ARG A O 1
ATOM 1587 N N . ARG A 1 200 ? 0.245 11.386 2.962 1.00 97.06 200 ARG A N 1
ATOM 1588 C CA . ARG A 1 200 ? -1.044 11.364 2.264 1.00 97.06 200 ARG A CA 1
ATOM 1589 C C . ARG A 1 200 ? -2.033 10.413 2.943 1.00 97.06 200 ARG A C 1
ATOM 1591 O O . ARG A 1 200 ? -3.135 10.858 3.232 1.00 97.06 200 ARG A O 1
ATOM 1598 N N . ALA A 1 201 ? -1.612 9.198 3.292 1.00 97.94 201 ALA A N 1
ATOM 1599 C CA . ALA A 1 201 ? -2.435 8.227 4.016 1.00 97.94 201 ALA A CA 1
ATOM 1600 C C . ALA A 1 201 ? -2.963 8.788 5.334 1.00 97.94 201 ALA A C 1
ATOM 1602 O O . ALA A 1 201 ? -4.169 8.778 5.576 1.00 97.94 201 ALA A O 1
ATOM 1603 N N . TRP A 1 202 ? -2.086 9.393 6.140 1.00 97.56 202 TRP A N 1
ATOM 1604 C CA . TRP A 1 202 ? -2.545 10.059 7.356 1.00 97.56 202 TRP A CA 1
ATOM 1605 C C . TRP A 1 202 ? -3.488 11.233 7.067 1.00 97.56 202 TRP A C 1
ATOM 1607 O O . TRP A 1 202 ? -4.497 11.405 7.741 1.00 97.56 202 TRP A O 1
ATOM 1617 N N . ARG A 1 203 ? -3.194 12.049 6.048 1.00 97.50 203 ARG A N 1
ATOM 1618 C CA . ARG A 1 203 ? -4.060 13.177 5.680 1.00 97.50 203 ARG A CA 1
ATOM 1619 C C . ARG A 1 203 ? -5.469 12.716 5.322 1.00 97.50 203 ARG A C 1
ATOM 1621 O O . ARG A 1 203 ? -6.412 13.388 5.723 1.00 97.50 203 ARG A O 1
ATOM 1628 N N . TYR A 1 204 ? -5.603 11.609 4.597 1.00 98.38 204 TYR A N 1
ATOM 1629 C CA . TYR A 1 204 ? -6.902 11.033 4.275 1.00 98.38 204 TYR A CA 1
ATOM 1630 C C . TYR A 1 204 ? -7.646 10.602 5.544 1.00 98.38 204 TYR A C 1
ATOM 1632 O O . TYR A 1 204 ? -8.736 11.109 5.787 1.00 98.38 204 TYR A O 1
ATOM 1640 N N . LEU A 1 205 ? -7.026 9.785 6.406 1.00 98.44 205 LEU A N 1
ATOM 1641 C CA . LEU A 1 205 ? -7.627 9.355 7.678 1.00 98.44 205 LEU A CA 1
ATOM 1642 C C . LEU A 1 205 ? -8.027 10.535 8.574 1.00 98.44 205 LEU A C 1
ATOM 1644 O O . LEU A 1 205 ? -9.109 10.545 9.154 1.00 98.44 205 LEU A O 1
ATOM 1648 N N . ARG A 1 206 ? -7.185 11.568 8.648 1.00 97.75 206 ARG A N 1
ATOM 1649 C CA . ARG A 1 206 ? -7.463 12.785 9.414 1.00 97.75 206 ARG A CA 1
ATOM 1650 C C . ARG A 1 206 ? -8.612 13.604 8.818 1.00 97.75 206 ARG A C 1
ATOM 1652 O O . ARG A 1 206 ? -9.402 14.210 9.536 1.00 97.75 206 ARG A O 1
ATOM 1659 N N . ASN A 1 207 ? -8.709 13.680 7.496 1.00 97.94 207 ASN A N 1
ATOM 1660 C CA . ASN A 1 207 ? -9.835 14.364 6.865 1.00 97.94 207 ASN A CA 1
ATOM 1661 C C . ASN A 1 207 ? -11.132 13.570 7.074 1.00 97.94 207 ASN A C 1
ATOM 1663 O O . ASN A 1 207 ? -12.145 14.174 7.412 1.00 97.94 207 ASN A O 1
ATOM 1667 N N . LEU A 1 208 ? -11.070 12.239 6.968 1.00 97.31 208 LEU A N 1
ATOM 1668 C CA . LEU A 1 208 ? -12.185 11.339 7.247 1.00 97.31 208 LEU A CA 1
ATOM 1669 C C . LEU A 1 208 ? -12.684 11.506 8.686 1.00 97.31 208 LEU A C 1
ATOM 1671 O O . LEU A 1 208 ? -13.848 11.819 8.876 1.00 97.31 208 LEU 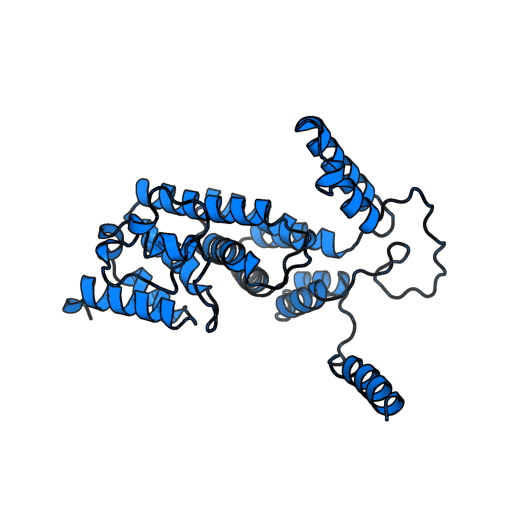A O 1
ATOM 1675 N N . GLY A 1 209 ? -11.809 11.402 9.692 1.00 97.50 209 GLY A N 1
ATOM 1676 C CA . GLY A 1 209 ? -12.217 11.531 11.095 1.00 97.50 209 GLY A CA 1
ATOM 1677 C C . GLY A 1 209 ? -12.700 12.928 11.490 1.00 97.50 209 GLY A C 1
ATOM 1678 O O . GLY A 1 209 ? -13.439 13.064 12.455 1.00 97.50 209 GLY A O 1
ATOM 1679 N N . ARG A 1 210 ? -12.327 13.982 10.747 1.00 97.50 210 ARG A N 1
ATOM 1680 C CA . ARG A 1 210 ? -12.907 15.327 10.933 1.00 97.50 210 ARG A CA 1
ATOM 1681 C C . ARG A 1 210 ? -14.316 15.445 10.360 1.00 97.50 210 ARG A C 1
ATOM 1683 O O . ARG A 1 210 ? -15.109 16.199 10.907 1.00 97.50 210 ARG A O 1
ATOM 1690 N N . ALA A 1 211 ? -14.581 14.777 9.240 1.00 97.62 211 ALA A N 1
ATOM 1691 C CA . ALA A 1 211 ? -15.851 14.877 8.529 1.00 97.62 211 ALA A CA 1
ATOM 1692 C C . ALA A 1 211 ? -16.895 13.873 9.040 1.00 97.62 211 ALA A C 1
ATOM 1694 O O . ALA A 1 211 ? -18.064 14.222 9.138 1.00 97.62 211 ALA A O 1
ATOM 1695 N N . MET A 1 212 ? -16.465 12.650 9.356 1.00 96.81 212 MET A N 1
ATOM 1696 C CA . MET A 1 212 ? -17.292 11.525 9.807 1.00 96.81 212 MET A CA 1
ATOM 1697 C C . MET A 1 212 ? -16.545 10.753 10.912 1.00 96.81 212 MET A C 1
ATOM 1699 O O . MET A 1 212 ? -15.943 9.704 10.638 1.00 96.81 212 MET A O 1
ATOM 1703 N N . PRO A 1 213 ? -16.496 11.285 12.149 1.00 96.56 213 PRO A N 1
ATOM 1704 C CA . PRO A 1 213 ? -15.810 10.638 13.266 1.00 96.56 213 PRO A CA 1
ATOM 1705 C C . PRO A 1 213 ? -16.233 9.176 13.469 1.00 96.56 213 PRO A C 1
ATOM 1707 O O . PRO A 1 213 ? -15.384 8.322 13.688 1.00 96.56 213 PRO A O 1
ATOM 1710 N N . GLU A 1 214 ? -17.514 8.857 13.315 1.00 96.88 214 GLU A N 1
ATOM 1711 C CA . GLU A 1 214 ? -18.097 7.526 13.509 1.00 96.88 214 GLU A CA 1
ATOM 1712 C C . GLU A 1 214 ? -17.558 6.451 12.551 1.00 96.88 214 GLU A C 1
ATOM 1714 O O . GLU A 1 214 ? -17.514 5.272 12.898 1.00 96.88 214 GLU A O 1
ATOM 1719 N N . VAL A 1 215 ? -17.082 6.844 11.366 1.00 97.19 215 VAL A N 1
ATOM 1720 C CA . VAL A 1 215 ? -16.522 5.917 10.367 1.00 97.19 215 VAL A CA 1
ATOM 1721 C C . VAL A 1 215 ? -15.010 5.727 10.551 1.00 97.19 215 VAL A C 1
ATOM 1723 O O . VAL A 1 215 ? -14.439 4.733 10.091 1.00 97.19 215 VAL A O 1
ATOM 1726 N N . TYR A 1 216 ? -14.341 6.654 11.243 1.00 98.44 216 TYR A N 1
ATOM 1727 C CA . TYR A 1 216 ? -12.887 6.646 11.401 1.00 98.44 216 TYR A CA 1
ATOM 1728 C C . TYR A 1 216 ? -12.333 5.343 12.007 1.00 98.44 216 TYR A C 1
ATOM 1730 O O . TYR A 1 216 ? -11.403 4.798 11.401 1.00 98.44 216 TYR A O 1
ATOM 1738 N N . PRO A 1 217 ? -12.874 4.792 13.119 1.00 98.50 217 PRO A N 1
ATOM 1739 C CA . PRO A 1 217 ? -12.356 3.552 13.700 1.00 98.50 217 PRO A CA 1
ATOM 1740 C C . PRO A 1 217 ? -12.356 2.386 12.709 1.00 98.50 217 PRO A C 1
ATOM 1742 O O . PRO A 1 217 ? -11.369 1.663 12.621 1.00 98.50 217 PRO A O 1
ATOM 1745 N N . SER A 1 218 ? -13.399 2.257 11.883 1.00 98.25 218 SER A N 1
ATOM 1746 C CA . SER A 1 218 ? -13.481 1.216 10.851 1.00 98.25 218 SER A CA 1
ATOM 1747 C C . SER A 1 218 ? -12.335 1.317 9.841 1.00 98.25 218 SER A C 1
ATOM 1749 O O . SER A 1 218 ? -11.676 0.319 9.560 1.00 98.25 218 SER A O 1
ATOM 1751 N N . PHE A 1 219 ? -12.025 2.517 9.338 1.00 98.50 219 PHE A N 1
ATOM 1752 C CA . PHE A 1 219 ? -10.893 2.717 8.422 1.00 98.50 219 PHE A CA 1
ATOM 1753 C C . PHE A 1 219 ? -9.539 2.532 9.107 1.00 98.50 219 PHE A C 1
ATOM 1755 O O . PHE A 1 219 ? -8.633 1.934 8.529 1.00 98.50 219 PHE A O 1
ATOM 1762 N N . ALA A 1 220 ? -9.387 3.037 10.331 1.00 98.69 220 ALA A N 1
ATOM 1763 C CA . ALA A 1 220 ? -8.163 2.871 11.101 1.00 98.69 220 ALA A CA 1
ATOM 1764 C C . ALA A 1 220 ? -7.873 1.381 11.353 1.00 98.69 220 ALA A C 1
ATOM 1766 O O . ALA A 1 220 ? -6.749 0.932 11.124 1.00 98.69 220 ALA A O 1
ATOM 1767 N N . CYS A 1 221 ? -8.888 0.594 11.721 1.00 98.62 221 CYS A N 1
ATOM 1768 C CA . CYS A 1 221 ? -8.775 -0.853 11.891 1.00 98.62 221 CYS A CA 1
ATOM 1769 C C . CYS A 1 221 ? -8.422 -1.574 10.581 1.00 98.62 221 CYS A C 1
ATOM 1771 O O . CYS A 1 221 ? -7.571 -2.463 10.601 1.00 98.62 221 CYS A O 1
ATOM 1773 N N . GLN A 1 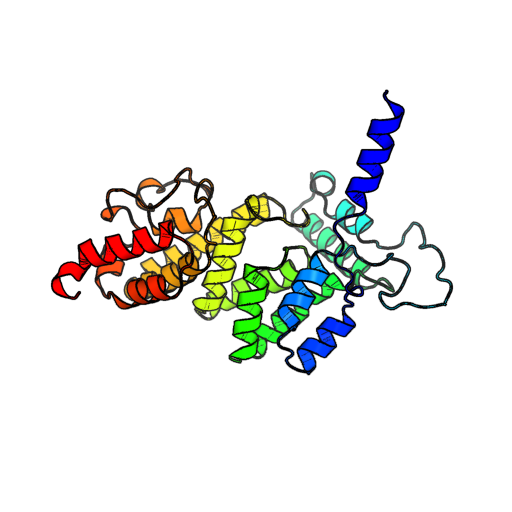222 ? -8.969 -1.152 9.433 1.00 98.50 222 GLN A N 1
ATOM 1774 C CA . GLN A 1 222 ? -8.553 -1.693 8.130 1.00 98.50 222 GLN A CA 1
ATOM 1775 C C . GLN A 1 222 ? -7.073 -1.429 7.824 1.00 98.50 222 GLN A C 1
ATOM 1777 O O . GLN A 1 222 ? -6.431 -2.247 7.182 1.00 98.50 222 GLN A O 1
ATOM 1782 N N . VAL A 1 223 ? -6.475 -0.336 8.304 1.00 98.62 223 VAL A N 1
ATOM 1783 C CA . VAL A 1 223 ? -5.017 -0.146 8.192 1.00 98.62 223 VAL A CA 1
ATOM 1784 C C . VAL A 1 223 ? -4.268 -1.050 9.175 1.00 98.62 223 VAL A C 1
ATOM 1786 O O . VAL A 1 223 ? -3.297 -1.710 8.801 1.00 98.62 223 VAL A O 1
ATOM 1789 N N . LEU A 1 224 ? -4.708 -1.079 10.437 1.00 98.38 224 LEU A N 1
ATOM 1790 C CA . LEU A 1 224 ? -4.021 -1.785 11.519 1.00 98.38 224 LEU A CA 1
ATOM 1791 C C . LEU A 1 224 ? -3.985 -3.312 11.327 1.00 98.38 224 LEU A C 1
ATOM 1793 O O . LEU A 1 224 ? -2.967 -3.930 11.640 1.00 98.38 224 LEU A O 1
ATOM 1797 N N . ARG A 1 225 ? -5.035 -3.921 10.761 1.00 98.00 225 ARG A N 1
ATOM 1798 C CA . ARG A 1 225 ? -5.108 -5.380 10.539 1.00 98.00 225 ARG A CA 1
ATOM 1799 C C . ARG A 1 225 ? -4.010 -5.929 9.622 1.00 98.00 225 ARG A C 1
ATOM 1801 O O . ARG A 1 225 ? -3.705 -7.113 9.674 1.00 98.00 225 ARG A O 1
ATOM 1808 N N . HIS A 1 226 ? -3.416 -5.091 8.769 1.00 97.88 226 HIS A N 1
ATOM 1809 C CA . HIS A 1 226 ? -2.445 -5.538 7.765 1.00 97.88 226 HIS A CA 1
ATOM 1810 C C . HIS A 1 226 ? -0.985 -5.502 8.230 1.00 97.88 226 HIS A C 1
ATOM 1812 O O . HIS A 1 226 ? -0.109 -5.957 7.490 1.00 97.88 226 HIS A O 1
ATOM 1818 N N . TYR A 1 227 ? -0.692 -4.992 9.432 1.00 97.19 227 TYR A N 1
ATOM 1819 C CA . TYR A 1 227 ? 0.676 -5.035 9.951 1.00 97.19 227 TYR A CA 1
ATOM 1820 C C . TYR A 1 227 ? 1.082 -6.492 10.256 1.00 97.19 227 TYR A C 1
ATOM 1822 O O . TYR A 1 227 ? 0.371 -7.176 10.991 1.00 97.19 227 TYR A O 1
ATOM 1830 N N . PRO A 1 228 ? 2.228 -6.990 9.745 1.00 95.38 228 PRO A N 1
ATOM 1831 C CA . PRO A 1 228 ? 2.652 -8.371 9.973 1.00 95.38 228 PRO A CA 1
ATOM 1832 C C . PRO A 1 228 ? 2.983 -8.664 11.436 1.00 95.38 228 PRO A C 1
ATOM 1834 O O . PRO A 1 228 ? 3.490 -7.793 12.149 1.00 95.38 228 PRO A O 1
ATOM 1837 N N . ARG A 1 229 ? 2.854 -9.932 11.844 1.00 94.94 229 ARG A N 1
ATOM 1838 C CA . ARG A 1 229 ? 3.130 -10.404 13.212 1.00 94.94 229 ARG A CA 1
ATOM 1839 C C . ARG A 1 229 ? 4.418 -9.905 13.858 1.00 94.94 229 ARG A C 1
ATOM 1841 O O . ARG A 1 229 ? 4.434 -9.554 15.029 1.00 94.94 229 ARG A O 1
ATOM 1848 N N . ARG A 1 230 ? 5.523 -9.902 13.108 1.00 89.88 230 ARG A N 1
ATOM 1849 C CA . ARG A 1 230 ? 6.866 -9.553 13.617 1.00 89.88 230 ARG A CA 1
ATOM 1850 C C . ARG A 1 230 ? 7.296 -8.124 13.292 1.00 89.88 230 ARG A C 1
ATOM 1852 O O . ARG A 1 230 ? 8.483 -7.818 13.354 1.00 89.88 230 ARG A O 1
ATOM 1859 N N . MET A 1 231 ? 6.367 -7.267 12.882 1.00 91.81 231 MET A N 1
ATOM 1860 C CA . MET A 1 231 ? 6.703 -5.893 12.546 1.00 91.81 231 MET A CA 1
ATOM 1861 C C . MET A 1 231 ? 6.899 -5.031 13.798 1.00 91.81 231 MET A C 1
ATOM 1863 O O . MET A 1 231 ? 6.086 -5.063 14.721 1.00 91.81 231 MET A O 1
ATOM 1867 N N . HIS A 1 232 ? 7.954 -4.214 13.778 1.00 89.94 232 HIS A N 1
ATOM 1868 C CA . HIS A 1 232 ? 8.184 -3.157 14.756 1.00 89.94 232 HIS A CA 1
ATOM 1869 C C . HIS A 1 232 ? 7.579 -1.835 14.271 1.00 89.94 232 HIS A C 1
ATOM 1871 O O . HIS A 1 232 ? 7.685 -1.478 13.094 1.00 89.94 232 HIS A O 1
ATOM 1877 N N . PHE A 1 233 ? 6.979 -1.078 15.190 1.00 92.69 233 PHE A N 1
ATOM 1878 C CA . PHE A 1 233 ? 6.319 0.187 14.857 1.00 92.69 233 PHE A CA 1
ATOM 1879 C C . PHE A 1 233 ? 7.255 1.396 14.855 1.00 92.69 233 PHE A C 1
ATOM 1881 O O . PHE A 1 233 ? 6.874 2.448 14.337 1.00 92.69 233 PHE A O 1
ATOM 1888 N N . SER A 1 234 ? 8.499 1.245 15.319 1.00 89.81 234 SER A N 1
ATOM 1889 C CA . SER A 1 234 ? 9.498 2.306 15.206 1.00 89.81 234 SER A CA 1
ATOM 1890 C C . SER A 1 234 ? 9.650 2.768 13.757 1.00 89.81 234 SER A C 1
ATOM 1892 O O . SER A 1 234 ? 9.849 1.978 12.828 1.00 89.81 234 SER A O 1
ATOM 1894 N N . GLY A 1 235 ? 9.530 4.072 13.537 1.00 88.38 235 GLY A N 1
ATOM 1895 C CA . GLY A 1 235 ? 9.623 4.671 12.215 1.00 88.38 235 GLY A CA 1
ATOM 1896 C C . GLY A 1 235 ? 8.371 4.520 11.354 1.00 88.38 235 GLY A C 1
ATOM 1897 O O . GLY A 1 235 ? 8.425 4.964 10.201 1.00 88.38 235 GLY A O 1
ATOM 1898 N N . THR A 1 236 ? 7.267 3.957 11.868 1.00 93.88 236 THR A N 1
ATOM 1899 C CA . THR A 1 236 ? 5.922 4.044 11.261 1.00 93.88 236 THR A CA 1
ATOM 1900 C C . THR A 1 236 ? 5.332 5.444 11.464 1.00 93.88 236 THR A C 1
ATOM 1902 O O . THR A 1 236 ? 5.885 6.278 12.178 1.00 93.88 236 THR A O 1
ATOM 1905 N N . TRP A 1 237 ? 4.315 5.798 10.684 1.00 95.31 237 TRP A N 1
ATOM 1906 C CA . TRP A 1 237 ? 3.687 7.123 10.713 1.00 95.31 237 TRP A CA 1
ATOM 1907 C C . TRP A 1 237 ? 2.184 6.979 10.764 1.00 95.31 237 TRP A C 1
ATOM 1909 O O . TRP A 1 237 ? 1.556 7.622 11.589 1.00 95.31 237 TRP A O 1
ATOM 1919 N N . VAL A 1 238 ? 1.611 6.130 9.917 1.00 97.19 238 VAL A N 1
ATOM 1920 C CA . VAL A 1 238 ? 0.165 5.926 9.878 1.00 97.19 238 VAL A CA 1
ATOM 1921 C C . VAL A 1 238 ? -0.298 5.239 11.162 1.00 97.19 238 VAL A C 1
ATOM 1923 O O . VAL A 1 238 ? -1.132 5.808 11.858 1.00 97.19 238 VAL A O 1
ATOM 1926 N N . ALA A 1 239 ? 0.303 4.107 11.550 1.00 97.19 239 ALA A N 1
ATOM 1927 C CA . ALA A 1 239 ? -0.020 3.454 12.828 1.00 97.19 239 ALA A CA 1
ATOM 1928 C C . ALA A 1 239 ? 0.221 4.375 14.030 1.00 97.19 239 ALA A C 1
ATOM 1930 O O . ALA A 1 239 ? -0.638 4.506 14.898 1.00 97.19 239 ALA A O 1
ATOM 1931 N N . SER A 1 240 ? 1.359 5.076 14.051 1.00 96.00 240 SER A N 1
ATOM 1932 C CA . SER A 1 240 ? 1.669 6.009 15.134 1.00 96.00 240 SER A CA 1
ATOM 1933 C C . SER A 1 240 ? 0.667 7.156 15.236 1.00 96.00 240 SER A C 1
ATOM 1935 O O . SER A 1 240 ? 0.318 7.545 16.339 1.00 96.00 240 SER A O 1
ATOM 1937 N N . GLN A 1 241 ? 0.164 7.672 14.115 1.00 96.88 241 GLN A N 1
ATOM 1938 C CA . GLN A 1 241 ? -0.890 8.684 14.125 1.00 96.88 241 GLN A CA 1
ATOM 1939 C C . GLN A 1 241 ? -2.234 8.124 14.594 1.00 96.88 241 GLN A C 1
ATOM 1941 O O . GLN A 1 241 ? -2.991 8.844 15.230 1.00 96.88 241 GLN A O 1
ATOM 1946 N N . ILE A 1 242 ? -2.533 6.851 14.325 1.00 97.50 242 ILE A N 1
ATOM 1947 C CA . ILE A 1 242 ? -3.784 6.234 14.776 1.00 97.50 242 ILE A CA 1
ATOM 1948 C C . ILE A 1 242 ? -3.845 6.182 16.308 1.00 97.50 242 ILE A C 1
ATOM 1950 O O . ILE A 1 242 ? -4.849 6.604 16.883 1.00 97.50 242 ILE A O 1
ATOM 1954 N N . TRP A 1 243 ? -2.784 5.717 16.975 1.00 95.19 243 TRP A N 1
ATOM 1955 C CA . TRP A 1 243 ? -2.808 5.516 18.428 1.00 95.19 243 TRP A CA 1
ATOM 1956 C C . TRP A 1 243 ? -2.097 6.599 19.260 1.00 95.19 243 TRP A C 1
ATOM 1958 O O . TRP A 1 243 ? -2.423 6.713 20.428 1.00 95.19 243 TRP A O 1
ATOM 1968 N N . ASN A 1 244 ? -1.194 7.417 18.698 1.00 93.88 244 ASN A N 1
ATOM 1969 C CA . ASN A 1 244 ? -0.407 8.460 19.397 1.00 93.88 244 ASN A CA 1
ATOM 1970 C C . ASN A 1 244 ? -0.549 9.827 18.697 1.00 93.88 244 ASN A C 1
ATOM 1972 O O . ASN A 1 244 ? 0.441 10.531 18.499 1.00 93.88 244 ASN A O 1
ATOM 1976 N N . HIS A 1 245 ? -1.749 10.192 18.242 1.00 94.50 245 HIS A N 1
ATOM 1977 C CA . HIS A 1 245 ? -1.944 11.416 17.462 1.00 94.50 245 HIS A CA 1
ATOM 1978 C C . HIS A 1 245 ? -1.501 12.673 18.207 1.00 94.50 245 HIS A C 1
ATOM 1980 O O . HIS A 1 245 ? -0.790 13.499 17.633 1.00 94.50 245 HIS A O 1
ATOM 1986 N N . ASP A 1 246 ? -1.912 12.799 19.468 1.00 92.88 246 ASP A N 1
ATOM 1987 C CA . ASP A 1 246 ? -1.711 14.018 20.252 1.00 92.88 246 ASP A CA 1
ATOM 1988 C C . ASP A 1 246 ? -0.223 14.323 20.453 1.00 92.88 246 ASP A C 1
ATOM 1990 O O . ASP A 1 246 ? 0.202 15.471 20.332 1.00 92.88 246 ASP A O 1
ATOM 1994 N N . ASP A 1 247 ? 0.590 13.280 20.637 1.00 90.88 247 ASP A N 1
ATOM 1995 C CA . ASP A 1 247 ? 2.049 13.390 20.756 1.00 90.88 247 ASP A CA 1
ATOM 1996 C C . ASP A 1 247 ? 2.740 13.701 19.411 1.00 90.88 247 ASP A C 1
ATOM 1998 O O . ASP A 1 247 ? 3.939 13.964 19.371 1.00 90.88 247 ASP A O 1
ATOM 2002 N N . LEU A 1 248 ? 2.008 13.650 18.293 1.00 91.50 248 LEU A N 1
ATOM 2003 C CA . LEU A 1 248 ? 2.514 13.872 16.934 1.00 91.50 248 LEU A CA 1
ATOM 2004 C C . LEU A 1 248 ? 1.960 15.142 16.284 1.00 91.50 248 LEU A C 1
ATOM 2006 O O . LEU A 1 248 ? 2.150 15.364 15.079 1.00 91.50 248 LEU A O 1
ATOM 2010 N N . ILE A 1 249 ? 1.269 15.990 17.046 1.00 88.69 249 ILE A N 1
ATOM 2011 C CA . ILE A 1 249 ? 0.824 17.292 16.557 1.00 88.69 249 ILE A CA 1
ATOM 2012 C C . ILE A 1 249 ? 2.060 18.142 16.233 1.00 88.69 249 ILE A C 1
ATOM 2014 O O . ILE A 1 249 ? 2.900 18.414 17.080 1.00 88.69 249 ILE A O 1
ATOM 2018 N N . GLY A 1 250 ? 2.175 18.562 14.971 1.00 84.50 250 GLY A N 1
ATOM 2019 C CA . GLY A 1 250 ? 3.323 19.326 14.464 1.00 84.50 250 GLY A CA 1
ATOM 2020 C C . GLY A 1 250 ? 4.449 18.474 13.863 1.00 84.50 250 GLY A C 1
ATOM 2021 O O . GLY A 1 250 ? 5.245 18.996 13.077 1.00 84.50 250 GLY A O 1
ATOM 2022 N N . GLU A 1 251 ? 4.465 17.166 14.124 1.00 85.56 251 GLU A N 1
ATOM 2023 C CA . GLU A 1 251 ? 5.490 16.245 13.622 1.00 85.56 251 GLU A CA 1
ATOM 2024 C C . GLU A 1 251 ? 5.340 15.910 12.128 1.00 85.56 251 GLU A C 1
ATOM 2026 O O . GLU A 1 251 ? 4.313 16.174 11.488 1.00 85.56 251 GLU A O 1
ATOM 2031 N N . ARG A 1 252 ? 6.396 15.336 11.520 1.00 75.62 252 ARG A N 1
ATOM 2032 C CA . ARG A 1 252 ? 6.504 15.238 10.049 1.00 75.62 252 ARG A CA 1
ATOM 2033 C C . ARG A 1 252 ? 6.935 13.880 9.476 1.00 75.62 252 ARG A C 1
ATOM 2035 O O . ARG A 1 252 ? 7.986 13.769 8.845 1.00 75.62 252 ARG A O 1
ATOM 2042 N N . GLY A 1 253 ? 6.023 12.910 9.425 1.00 70.06 253 GLY A N 1
ATOM 2043 C CA . GLY A 1 253 ? 6.110 11.763 8.498 1.00 70.06 253 GLY A CA 1
ATOM 2044 C C . GLY A 1 253 ? 6.971 10.577 8.956 1.00 70.06 253 GLY A C 1
ATOM 2045 O O . GLY A 1 253 ? 7.245 9.682 8.156 1.00 70.06 253 GLY A O 1
ATOM 2046 N N . SER A 1 254 ? 7.377 10.563 10.221 1.00 76.12 254 SER A N 1
ATOM 2047 C CA . SER A 1 254 ? 7.943 9.417 10.938 1.00 76.12 254 SER A CA 1
ATOM 2048 C C . SER A 1 254 ? 7.760 9.641 12.434 1.00 76.12 254 SER A C 1
ATOM 2050 O O . SER A 1 254 ? 7.833 10.786 12.872 1.00 76.12 254 SER A O 1
ATOM 2052 N N . ALA A 1 255 ? 7.553 8.572 13.195 1.00 82.81 255 ALA A N 1
ATOM 2053 C CA . ALA A 1 255 ? 7.486 8.610 14.649 1.00 82.81 255 ALA A CA 1
ATOM 2054 C C . ALA A 1 255 ? 8.406 7.547 15.260 1.00 82.81 255 ALA A C 1
ATOM 2056 O O . ALA A 1 255 ? 8.704 6.535 14.625 1.00 82.81 255 ALA A O 1
ATOM 2057 N N . TRP A 1 256 ? 8.843 7.775 16.495 1.00 82.94 256 TRP A N 1
ATOM 2058 C CA . TRP A 1 256 ? 9.766 6.897 17.222 1.00 82.94 256 TRP A CA 1
ATOM 2059 C C . TRP A 1 256 ? 9.050 6.170 18.364 1.00 82.94 256 TRP A C 1
ATOM 2061 O O . TRP A 1 256 ? 9.539 6.126 19.486 1.00 82.94 256 TRP A O 1
ATOM 2071 N N . PHE A 1 257 ? 7.860 5.637 18.077 1.00 83.44 257 PHE A N 1
ATOM 2072 C CA . PHE A 1 257 ? 7.083 4.844 19.026 1.00 83.44 257 PHE A CA 1
ATOM 2073 C C . PHE A 1 257 ? 7.101 3.375 18.628 1.00 83.44 257 PHE A C 1
ATOM 2075 O O . PHE A 1 257 ? 6.885 3.043 17.464 1.00 83.44 257 PHE A O 1
ATOM 2082 N N . ASP A 1 258 ? 7.281 2.501 19.611 1.00 82.00 258 ASP A N 1
ATOM 2083 C CA . ASP A 1 258 ? 7.252 1.051 19.401 1.00 82.00 258 ASP A CA 1
ATOM 2084 C C . ASP A 1 258 ? 5.847 0.446 19.538 1.00 82.00 258 ASP A C 1
ATOM 2086 O O . ASP A 1 258 ? 5.650 -0.734 19.245 1.00 82.00 258 ASP A O 1
ATOM 2090 N N . GLY A 1 259 ? 4.854 1.252 19.928 1.00 85.12 259 GLY A N 1
ATOM 2091 C CA . GLY A 1 259 ? 3.485 0.794 20.126 1.00 85.12 259 GLY A CA 1
ATOM 2092 C C . GLY A 1 259 ? 2.506 1.889 20.574 1.00 85.12 259 GLY A C 1
ATOM 2093 O O . GLY A 1 259 ? 2.844 3.079 20.525 1.00 85.12 259 GLY A O 1
ATOM 2094 N N . PRO A 1 260 ? 1.287 1.486 20.979 1.00 88.31 260 PRO A N 1
ATOM 2095 C CA . PRO A 1 260 ? 0.240 2.384 21.465 1.00 88.31 260 PRO A CA 1
ATOM 2096 C C . PRO A 1 260 ? 0.633 3.077 22.785 1.00 88.31 260 PRO A C 1
ATOM 2098 O O . PRO A 1 260 ? 1.450 2.538 23.537 1.00 88.31 260 PRO A O 1
ATOM 2101 N N . PRO A 1 261 ? 0.027 4.233 23.112 1.00 86.31 261 PRO A N 1
ATOM 2102 C CA . PRO A 1 261 ? 0.367 5.011 24.304 1.00 86.31 261 PRO A CA 1
ATOM 2103 C C . PRO A 1 261 ? -0.121 4.315 25.569 1.00 86.31 261 PRO A C 1
ATOM 2105 O O . PRO A 1 261 ? -1.068 3.532 25.524 1.00 86.31 261 PRO A O 1
ATOM 2108 N N . GLU A 1 262 ? 0.430 4.671 26.730 1.00 87.06 262 GLU A N 1
ATOM 2109 C CA . GLU A 1 262 ? -0.165 4.302 28.027 1.00 87.06 262 GLU A CA 1
ATOM 2110 C C . GLU A 1 262 ? -1.557 4.923 28.214 1.00 87.06 262 GLU A C 1
ATOM 2112 O O . GLU A 1 262 ? -2.483 4.256 28.668 1.00 87.06 262 GLU A O 1
ATOM 2117 N N . LYS A 1 263 ? -1.715 6.180 27.796 1.00 92.56 263 LYS A N 1
ATOM 2118 C CA . LYS A 1 263 ? -2.953 6.960 27.891 1.00 92.56 263 LYS A CA 1
ATOM 2119 C C . LYS A 1 263 ? -3.722 6.908 26.578 1.00 92.56 263 LYS A C 1
ATOM 2121 O O . LYS A 1 263 ? -3.262 7.463 25.580 1.00 92.56 263 LYS A O 1
ATOM 2126 N N . LEU A 1 264 ? -4.865 6.224 26.564 1.00 94.81 264 LEU A N 1
ATOM 2127 C CA . LEU A 1 264 ? -5.662 6.023 25.351 1.00 94.81 264 LEU A CA 1
ATOM 2128 C C . LEU A 1 264 ? -6.322 7.311 24.837 1.00 94.81 264 LEU A C 1
ATOM 2130 O O . LEU A 1 264 ? -6.752 7.347 23.688 1.00 94.81 264 LEU A O 1
ATOM 2134 N N . GLU A 1 265 ? -6.366 8.372 25.639 1.00 95.06 265 GLU A N 1
ATOM 2135 C CA . GLU A 1 265 ? -6.835 9.705 25.243 1.00 95.06 265 GLU A CA 1
ATOM 2136 C C . GLU A 1 265 ? -5.993 10.289 24.105 1.00 95.06 265 GLU A C 1
ATOM 2138 O O . GLU A 1 265 ? -6.506 11.053 23.300 1.00 95.06 265 GLU A O 1
ATOM 2143 N N . LYS A 1 266 ? -4.733 9.849 23.980 1.00 94.62 266 LYS A N 1
ATOM 2144 C CA . LYS A 1 266 ? -3.794 10.306 22.948 1.00 94.62 266 LYS A CA 1
ATOM 2145 C C . LYS A 1 266 ? -4.071 9.748 21.548 1.00 94.62 266 LYS A C 1
ATOM 2147 O O . LYS A 1 266 ? -3.414 10.157 20.584 1.00 94.62 266 LYS A O 1
ATOM 2152 N N . ARG A 1 267 ? -4.977 8.771 21.415 1.00 95.75 267 ARG A N 1
ATOM 2153 C CA . ARG A 1 267 ? -5.345 8.187 20.116 1.00 95.75 267 ARG A CA 1
ATOM 2154 C C . ARG A 1 267 ? -6.087 9.215 19.269 1.00 95.75 267 ARG A C 1
ATOM 2156 O O . ARG A 1 267 ? -6.859 10.020 19.785 1.00 95.75 267 ARG A O 1
ATOM 2163 N N . ALA A 1 268 ? -5.911 9.157 17.954 1.00 96.88 268 ALA A N 1
ATOM 2164 C CA . ALA A 1 268 ? -6.650 10.047 17.068 1.00 96.88 268 ALA A CA 1
ATOM 2165 C C . ALA A 1 268 ? -8.160 9.818 17.209 1.00 96.88 268 ALA A C 1
ATOM 2167 O O . ALA A 1 268 ? -8.624 8.678 17.132 1.00 96.88 268 ALA A O 1
ATOM 2168 N N . TYR A 1 269 ? -8.904 10.917 17.371 1.00 97.12 269 TYR A N 1
ATOM 2169 C CA . TYR A 1 269 ? -10.361 10.930 17.541 1.00 97.12 269 TYR A CA 1
ATOM 2170 C C . TYR A 1 269 ? -10.821 10.070 18.720 1.00 97.12 269 TYR A C 1
ATOM 2172 O O . TYR A 1 269 ? -11.664 9.196 18.557 1.00 97.12 269 TYR A O 1
ATOM 2180 N N . HIS A 1 270 ? -10.261 10.306 19.910 1.00 96.75 270 HIS A N 1
ATOM 2181 C CA . HIS A 1 270 ? -10.515 9.515 21.118 1.00 96.75 270 HIS A CA 1
ATOM 2182 C C . HIS A 1 270 ? -11.991 9.130 21.345 1.00 96.75 270 HIS A C 1
ATOM 2184 O O . HIS A 1 270 ? -12.264 7.949 21.571 1.00 96.75 270 HIS A O 1
ATOM 2190 N N . GLU A 1 271 ? -12.919 10.085 21.216 1.00 97.56 271 GLU A N 1
ATOM 2191 C CA . GLU A 1 271 ? -14.364 9.861 21.389 1.00 97.56 271 GLU A CA 1
ATOM 2192 C C . GLU A 1 271 ? -14.983 8.965 20.308 1.00 97.56 271 GLU A C 1
ATOM 2194 O O . GLU A 1 271 ? -15.883 8.185 20.601 1.00 97.56 271 GLU A O 1
ATOM 2199 N N . ALA A 1 272 ? -14.474 8.995 19.072 1.00 97.88 272 ALA A N 1
ATOM 2200 C CA . ALA A 1 272 ? -15.004 8.171 17.986 1.00 97.88 272 ALA A CA 1
ATOM 2201 C C . ALA A 1 272 ? -14.874 6.668 18.272 1.00 97.88 272 ALA A C 1
ATOM 2203 O O . ALA A 1 272 ? -15.757 5.888 17.926 1.00 97.88 272 ALA A O 1
ATOM 2204 N N . TRP A 1 273 ? -13.793 6.261 18.941 1.00 97.75 273 TRP A N 1
ATOM 2205 C CA . TRP A 1 273 ? -13.558 4.863 19.316 1.00 97.75 273 TRP A CA 1
ATOM 2206 C C . TRP A 1 273 ? -14.569 4.322 20.328 1.00 97.75 273 TRP A C 1
ATOM 2208 O O . TRP A 1 273 ? -14.713 3.111 20.420 1.00 97.75 273 TRP A O 1
ATOM 2218 N N . LYS A 1 274 ? -15.268 5.196 21.064 1.00 97.38 274 LYS A N 1
ATOM 2219 C CA . LYS A 1 274 ? -16.258 4.823 22.087 1.00 97.38 274 LYS A CA 1
ATOM 2220 C C . LYS A 1 274 ? -17.659 4.603 21.515 1.00 97.38 274 LYS A C 1
ATOM 2222 O O . LYS A 1 274 ? -18.544 4.136 22.220 1.00 97.38 274 LYS A O 1
ATOM 2227 N N . LEU A 1 275 ? -17.878 4.949 20.244 1.00 96.69 275 LEU A N 1
ATOM 2228 C CA . LEU A 1 275 ? -19.199 4.871 19.618 1.00 96.69 275 LEU A CA 1
ATOM 2229 C C . LEU A 1 275 ? -19.639 3.429 19.338 1.00 96.69 275 LEU A C 1
ATOM 2231 O O . LEU A 1 275 ? -20.834 3.150 19.320 1.00 96.69 275 LEU A O 1
ATOM 2235 N N . SER A 1 276 ? -18.694 2.519 19.087 1.00 97.00 276 SER A N 1
ATOM 2236 C CA . SER A 1 276 ? -18.983 1.108 18.824 1.00 97.00 276 SER A CA 1
ATOM 2237 C C . SER A 1 276 ? -17.757 0.226 19.059 1.00 97.00 276 SER A C 1
ATOM 2239 O O . SER A 1 276 ? -16.658 0.560 18.613 1.00 97.00 276 SER A O 1
ATOM 2241 N N . ALA A 1 277 ? -17.964 -0.929 19.697 1.00 97.62 277 ALA A N 1
ATOM 2242 C CA . ALA A 1 277 ? -16.944 -1.961 19.876 1.00 97.62 277 ALA A CA 1
ATOM 2243 C C . ALA A 1 277 ? -16.653 -2.754 18.584 1.00 97.62 277 ALA A C 1
ATOM 2245 O O . ALA A 1 277 ? -15.586 -3.355 18.460 1.00 97.62 277 ALA A O 1
ATOM 2246 N N . GLU A 1 278 ? -17.564 -2.735 17.603 1.00 97.56 278 GLU A N 1
ATOM 2247 C CA . GLU A 1 278 ? -17.506 -3.566 16.389 1.00 97.56 278 GLU A CA 1
ATOM 2248 C C . GLU A 1 278 ? -16.167 -3.458 15.624 1.00 97.56 278 GLU A C 1
ATOM 2250 O O . GLU A 1 278 ? -15.571 -4.495 15.319 1.00 97.56 278 GLU A O 1
ATOM 2255 N N . PRO A 1 279 ? -15.605 -2.260 15.344 1.00 98.12 279 PRO A N 1
ATOM 2256 C CA . PRO A 1 279 ? -14.331 -2.157 14.627 1.00 98.12 279 PRO A CA 1
ATOM 2257 C C . PRO A 1 279 ? -13.154 -2.777 15.387 1.00 98.12 279 PRO A C 1
ATOM 2259 O O . PRO A 1 279 ? -12.210 -3.270 14.769 1.00 98.12 279 PRO A O 1
ATOM 2262 N N . LEU A 1 280 ? -13.191 -2.740 16.722 1.00 98.19 280 LEU A N 1
ATOM 2263 C CA . LEU A 1 280 ? -12.150 -3.294 17.585 1.00 98.19 280 LEU A CA 1
ATOM 2264 C C . LEU A 1 280 ? -12.257 -4.820 17.679 1.00 98.19 280 LEU A C 1
ATOM 2266 O O . LEU A 1 280 ? -11.229 -5.493 17.643 1.00 98.19 280 LEU A O 1
ATOM 2270 N N . LEU A 1 281 ? -13.479 -5.360 17.742 1.00 97.88 281 LEU A N 1
ATOM 2271 C CA . LEU A 1 281 ? -13.724 -6.804 17.705 1.00 97.88 281 LEU A CA 1
ATOM 2272 C C . LEU A 1 281 ? -13.247 -7.403 16.379 1.00 97.88 281 LEU A C 1
ATOM 2274 O O . LEU A 1 281 ? -12.428 -8.319 16.390 1.00 97.88 281 LEU A O 1
ATOM 2278 N N . ARG A 1 282 ? -13.628 -6.807 15.241 1.00 97.44 282 ARG A N 1
ATOM 2279 C CA . ARG A 1 282 ? -13.113 -7.241 13.929 1.00 97.44 282 ARG A CA 1
ATOM 2280 C C . ARG A 1 282 ? -11.599 -7.127 13.826 1.00 97.44 282 ARG A C 1
ATOM 2282 O O . ARG A 1 282 ? -10.949 -7.991 13.250 1.00 97.44 282 ARG A O 1
ATOM 2289 N N . LEU A 1 283 ? -11.011 -6.072 14.397 1.00 98.31 283 LEU A N 1
ATOM 2290 C CA . LEU A 1 283 ? -9.557 -5.933 14.419 1.00 98.31 283 LEU A CA 1
ATOM 2291 C C . LEU A 1 283 ? -8.884 -7.093 15.167 1.00 98.31 283 LEU A C 1
ATOM 2293 O O . LEU A 1 283 ? -7.816 -7.519 14.742 1.00 98.31 283 LEU A O 1
ATOM 2297 N N . LEU A 1 284 ? -9.488 -7.619 16.238 1.00 97.50 284 LEU A N 1
ATOM 2298 C CA . LEU A 1 284 ? -8.962 -8.787 16.953 1.00 97.50 284 LEU A CA 1
ATOM 2299 C C . LEU A 1 284 ? -9.096 -10.092 16.173 1.00 97.50 284 LEU A C 1
ATOM 2301 O O . LEU A 1 284 ? -8.222 -10.947 16.292 1.00 97.50 284 LEU A O 1
ATOM 2305 N N . GLU A 1 285 ? -10.160 -10.243 15.389 1.00 97.25 285 GLU A N 1
ATOM 2306 C CA . GLU A 1 285 ? -10.348 -11.410 14.522 1.00 97.25 285 GLU A CA 1
ATOM 2307 C C . GLU A 1 285 ? -9.328 -11.432 13.377 1.00 97.25 285 GLU A C 1
ATOM 2309 O O . GLU A 1 285 ? -8.831 -12.491 12.994 1.00 97.25 285 GLU A O 1
ATOM 2314 N N . ASP A 1 286 ? -9.003 -10.252 12.847 1.00 96.50 286 ASP A N 1
ATOM 2315 C CA . ASP A 1 286 ? -8.285 -10.111 11.586 1.00 96.50 286 ASP A CA 1
ATOM 2316 C C . ASP A 1 286 ? -6.787 -9.777 11.721 1.00 96.50 286 ASP A C 1
ATOM 2318 O O . ASP A 1 286 ? -6.033 -9.967 10.761 1.00 96.50 286 ASP A O 1
ATOM 2322 N N . ALA A 1 287 ? -6.339 -9.220 12.851 1.00 97.38 287 ALA A N 1
ATOM 2323 C CA . ALA A 1 287 ? -4.950 -8.797 13.029 1.00 97.38 287 ALA A CA 1
ATOM 2324 C C . ALA A 1 287 ? -4.026 -9.950 13.451 1.00 97.38 287 ALA A C 1
ATOM 2326 O O . ALA A 1 287 ? -4.307 -10.700 14.380 1.00 97.38 287 ALA A O 1
ATOM 2327 N N . ASP A 1 288 ? -2.846 -10.017 12.830 1.00 95.69 288 ASP A N 1
ATOM 2328 C CA . ASP A 1 288 ? -1.791 -10.994 13.165 1.00 95.69 288 ASP A CA 1
ATOM 2329 C C . ASP A 1 288 ? -0.701 -10.398 14.088 1.00 95.69 288 ASP A C 1
ATOM 2331 O O . ASP A 1 288 ? 0.210 -11.090 14.541 1.00 95.69 288 ASP A O 1
ATOM 2335 N N . ASN A 1 289 ? -0.743 -9.088 14.362 1.00 97.25 289 ASN A N 1
ATOM 2336 C CA . ASN A 1 289 ? 0.273 -8.393 15.157 1.00 97.25 289 ASN A CA 1
ATOM 2337 C C . ASN A 1 289 ? -0.148 -8.205 16.622 1.00 97.25 289 ASN A C 1
ATOM 2339 O O . ASN A 1 289 ? -1.072 -7.451 16.920 1.00 97.25 289 ASN A O 1
ATOM 2343 N N . ASP A 1 290 ? 0.619 -8.793 17.545 1.00 96.06 290 ASP A N 1
ATOM 2344 C CA . ASP A 1 290 ? 0.347 -8.750 18.988 1.00 96.06 290 ASP A CA 1
ATOM 2345 C C . ASP A 1 290 ? 0.197 -7.326 19.550 1.00 96.06 290 ASP A C 1
ATOM 2347 O O . ASP A 1 290 ? -0.592 -7.104 20.466 1.00 96.06 290 ASP A O 1
ATOM 2351 N N . THR A 1 291 ? 0.945 -6.343 19.040 1.00 96.44 291 THR A N 1
ATOM 2352 C CA . THR A 1 291 ? 0.848 -4.945 19.494 1.00 96.44 291 THR A CA 1
ATOM 2353 C C . THR A 1 291 ? -0.459 -4.301 19.037 1.00 96.44 291 THR A C 1
ATOM 2355 O O . THR A 1 291 ? -1.067 -3.548 19.800 1.00 96.44 291 THR A O 1
ATOM 2358 N N . VAL A 1 292 ? -0.923 -4.629 17.829 1.00 97.62 292 VAL A N 1
ATOM 2359 C CA . VAL A 1 292 ? -2.237 -4.209 17.320 1.00 97.62 292 VAL A CA 1
ATOM 2360 C C . VAL A 1 292 ? -3.354 -4.854 18.139 1.00 97.62 292 VAL A C 1
ATOM 2362 O O . VAL A 1 292 ? -4.253 -4.151 18.598 1.00 97.62 292 VAL A O 1
ATOM 2365 N N . CYS A 1 293 ? -3.263 -6.157 18.416 1.00 97.50 293 CYS A N 1
ATOM 2366 C CA . CYS A 1 293 ? -4.251 -6.853 19.242 1.00 97.50 293 CYS A CA 1
ATOM 2367 C C . CYS A 1 293 ? -4.285 -6.297 20.673 1.00 97.50 293 CYS A C 1
ATOM 2369 O O . CYS A 1 293 ? -5.355 -6.047 21.221 1.00 97.50 293 CYS A O 1
ATOM 2371 N N . LYS A 1 294 ? -3.122 -6.009 21.273 1.00 96.31 294 LYS A N 1
ATOM 2372 C CA . LYS A 1 294 ? -3.034 -5.343 22.585 1.00 96.31 294 LYS A CA 1
ATOM 2373 C C . LYS A 1 294 ? -3.692 -3.967 22.585 1.00 96.31 294 LYS A C 1
ATOM 2375 O O . LYS A 1 294 ? -4.334 -3.618 23.570 1.00 96.31 294 LYS A O 1
ATOM 2380 N N . PHE A 1 295 ? -3.531 -3.183 21.518 1.00 97.31 295 PHE A N 1
ATOM 2381 C CA . PHE A 1 295 ? -4.234 -1.908 21.380 1.00 97.31 295 PHE A CA 1
ATOM 2382 C C . PHE A 1 295 ? -5.754 -2.117 21.393 1.00 97.31 295 PHE A C 1
ATOM 2384 O O . PHE A 1 295 ? -6.437 -1.487 22.197 1.00 97.31 295 PHE A O 1
ATOM 2391 N N . ALA A 1 296 ? -6.263 -3.052 20.585 1.00 97.81 296 ALA A N 1
ATOM 2392 C CA . ALA A 1 296 ? -7.694 -3.331 20.508 1.00 97.81 296 ALA A CA 1
ATOM 2393 C C . ALA A 1 296 ? -8.280 -3.833 21.840 1.00 97.81 296 ALA A C 1
ATOM 2395 O O . ALA A 1 296 ? -9.289 -3.298 22.293 1.00 97.81 296 ALA A O 1
ATOM 2396 N N . ILE A 1 297 ? -7.607 -4.775 22.515 1.00 97.38 297 ILE A N 1
ATOM 2397 C CA . ILE A 1 297 ? -8.001 -5.270 23.848 1.00 97.38 297 ILE A CA 1
ATOM 2398 C C . ILE A 1 297 ? -8.074 -4.120 24.853 1.00 97.38 297 ILE A C 1
ATOM 2400 O O . ILE A 1 297 ? -9.053 -4.009 25.584 1.00 97.38 297 ILE A O 1
ATOM 2404 N N . ARG A 1 298 ? -7.064 -3.243 24.881 1.00 97.00 298 ARG A N 1
ATOM 2405 C CA . ARG A 1 298 ? -7.043 -2.107 25.811 1.00 97.00 298 ARG A CA 1
ATOM 2406 C C . ARG A 1 298 ? -8.185 -1.130 25.551 1.00 97.00 298 ARG A C 1
ATOM 2408 O O . ARG A 1 298 ? -8.767 -0.642 26.511 1.00 97.00 298 ARG A O 1
ATOM 2415 N N . CYS A 1 299 ? -8.511 -0.853 24.288 1.00 96.88 299 CYS A N 1
ATOM 2416 C CA . CYS A 1 299 ? -9.669 -0.027 23.944 1.00 96.88 299 CYS A CA 1
ATOM 2417 C C . CYS A 1 299 ? -10.982 -0.681 24.387 1.00 96.88 299 CYS A C 1
ATOM 2419 O O . CYS A 1 299 ? -11.783 -0.031 25.045 1.00 96.88 299 CYS A O 1
ATOM 2421 N N . LEU A 1 300 ? -11.170 -1.971 24.105 1.00 97.62 300 LEU A N 1
ATOM 2422 C CA . LEU A 1 300 ? -12.362 -2.717 24.517 1.00 97.62 300 LEU A CA 1
ATOM 2423 C C . LEU A 1 300 ? -12.536 -2.729 26.043 1.00 97.62 300 LEU A C 1
ATOM 2425 O O . LEU A 1 300 ? -13.606 -2.405 26.543 1.00 97.62 300 LEU A O 1
ATOM 2429 N N . GLN A 1 301 ? -11.470 -3.019 26.788 1.00 96.56 301 GLN A N 1
ATOM 2430 C CA . GLN A 1 301 ? -11.496 -3.030 28.253 1.00 96.56 301 GLN A CA 1
ATOM 2431 C C . GLN A 1 301 ? -11.744 -1.648 28.865 1.00 96.56 301 GLN A C 1
ATOM 2433 O O . GLN A 1 301 ? -12.374 -1.560 29.911 1.00 96.56 301 GLN A O 1
ATOM 2438 N N . ALA A 1 302 ? -11.218 -0.579 28.264 1.00 95.81 302 ALA A N 1
ATOM 2439 C CA . ALA A 1 302 ? -11.352 0.766 28.816 1.00 95.81 302 ALA A CA 1
ATOM 2440 C C . ALA A 1 302 ? -12.698 1.417 28.470 1.00 95.81 302 ALA A C 1
ATOM 2442 O O . ALA A 1 302 ? -13.278 2.096 29.311 1.00 95.81 302 ALA A O 1
ATOM 2443 N N . ASP A 1 303 ? -13.174 1.230 27.238 1.00 96.50 303 ASP A N 1
ATOM 2444 C CA . ASP A 1 303 ? -14.315 1.970 26.696 1.00 96.50 303 ASP A CA 1
ATOM 2445 C C . ASP A 1 303 ? -15.618 1.138 26.672 1.00 96.50 303 ASP A C 1
ATOM 2447 O O . ASP A 1 303 ? -16.698 1.712 26.557 1.00 96.50 303 ASP A O 1
ATOM 2451 N N . PHE A 1 304 ? -15.538 -0.196 26.802 1.00 96.69 304 PHE A N 1
ATOM 2452 C CA . PHE A 1 304 ? -16.675 -1.118 26.645 1.00 96.69 304 PHE A CA 1
ATOM 2453 C C . PHE A 1 304 ? -16.722 -2.237 27.701 1.00 96.69 304 PHE A C 1
ATOM 2455 O O . PHE A 1 304 ? -17.310 -3.286 27.451 1.00 96.69 304 PHE A O 1
ATOM 2462 N N . ALA A 1 305 ? -16.128 -2.030 28.883 1.00 91.88 305 ALA A N 1
ATOM 2463 C CA . ALA A 1 305 ? -16.062 -3.042 29.947 1.00 91.88 305 ALA A CA 1
ATOM 2464 C C . ALA A 1 305 ? -17.426 -3.663 30.299 1.00 91.88 305 ALA A C 1
ATOM 2466 O O . ALA A 1 305 ? -17.508 -4.864 30.516 1.00 91.88 305 ALA A O 1
ATOM 2467 N N . ASP A 1 306 ? -18.485 -2.852 30.315 1.00 89.62 306 ASP A N 1
ATOM 2468 C CA . ASP A 1 306 ? -19.837 -3.286 30.690 1.00 89.62 306 ASP A CA 1
ATOM 2469 C C . ASP A 1 306 ? -20.579 -4.043 29.567 1.00 89.62 306 ASP A C 1
ATOM 2471 O O . ASP A 1 306 ? -21.705 -4.496 29.766 1.00 89.62 306 ASP A O 1
ATOM 2475 N N . GLN A 1 307 ? -19.987 -4.139 28.370 1.00 82.62 307 GLN A N 1
ATOM 2476 C CA . GLN A 1 307 ? -20.576 -4.774 27.181 1.00 82.62 307 GLN A CA 1
ATOM 2477 C C . GLN A 1 307 ? -19.885 -6.093 26.792 1.00 82.62 307 GLN A C 1
ATOM 2479 O O . GLN A 1 307 ? -20.311 -6.732 25.828 1.00 82.62 307 GLN A O 1
ATOM 2484 N N . LEU A 1 308 ? -18.820 -6.471 27.506 1.00 70.38 308 LEU A N 1
ATOM 2485 C CA . LEU A 1 308 ? -18.017 -7.683 27.295 1.00 70.38 308 LEU A CA 1
ATOM 2486 C C . LEU A 1 308 ? -18.380 -8.761 28.319 1.00 70.38 308 LEU A C 1
ATOM 2488 O O . LEU A 1 308 ? -18.397 -9.945 27.916 1.00 70.38 308 LEU A O 1
#

Foldseek 3Di:
DVVVVVVVVVVVVVPDDDPDPQQDVVNLVVCVVVVNPCNLVSQQSNLPDDFPDQQDAPDDDPDDGDDDDPPAQDPVNLCVQLPPVNCPPPDPVRSVCSNVVSVVRLVPRPHRRCLLQQLVVLQVLVVVVDPSSLVSNLSNLLRHADDNNVVNNLVVVCVVCLVVVVLQSLQSSLLSLLCVVVDHHPCRQDPVNSLVSNVVSQVSLLVCCVVPVLCSLLSLLSNQLSQAAPDFQAFGRSQCCQQQVQVCVVHGRGDGDRAHDPDSCRGPSSVSLLPDLVSLVVSCVRHNYPRSVVNSVVSCCPRPVVPD

Radius of gyration: 22.62 Å; chains: 1; bounding box: 65×49×63 Å

Secondary structure (DSSP, 8-state):
-HHHHHHHHHHHTTS----PPPPPHHHHHHHHHTT-TTHHHHHHHHHHSPPPPTTS-SS---SPPPPPPTT---HHHHHHHTSHHHHTT--HHHHHHHHHHHHHHHHTSSS--GGGGHHHHHHHHHHH--HHHHHHHHHHHHHSPB-HHHHHHHHHHHHHHHHHT-HHHHHHHHHHHHSTTTS-B-S-S-HHHHHHHHHHHHHHHHHHHHH-GGGHHHHHHHHHTTS-TT---TT-SHHHHHHS-GGGTT--S----SS--SSGGGSTTTTGGGS-SHHHHHHHHH---HHHHHHHHHHHHHH-GGG-

Sequence (308 aa):
MARKRVARKKRARRRGGGGGSAVTFADIVRALESRSPDLVDLICRYVEQSDPAENKPEEPSREEFPELPDDAWTLSKLRSAVAEHNMWGKSEEEAWATRRGAWKALMAAPHPPPRLKLGDLMTELYQADDAWSRQVLVQIFSRAKLGWGLWKGFKAIYKRAEERHDAELFGVLACRVDMLKQTSTTGEISSATGLYMRRRAWRYLRNLGRAMPEVYPSFACQVLRHYPRRMHFSGTWVASQIWNHDDLIGERGSAWFDGPPEKLEKRAYHEAWKLSAEPLLRLLEDADNDTVCKFAIRCLQADFADQL